Protein AF-A0A949KXP7-F1 (afdb_monomer)

Secondary structure (DSSP, 8-state):
-EEEEGGG--PPPTTS--EEEEEEGGGS-TTS-TTHHHHHHHHHHHHHHS---SEEEEEEEEEE-TTSS-EEEEEEEEES-HHHHHHHHHHHHTSTT--EEEE---SS---EEEEEEETTEEEEESSSSEEEE------------------------------S------TT-BHHHHHHHHHHHHTPPTT----B-TTSPBPPTT-BHHHHHHT--

Structure (mmCIF, N/CA/C/O backbone):
data_AF-A0A949KXP7-F1
#
_entry.id   AF-A0A949KXP7-F1
#
loop_
_atom_site.group_PDB
_atom_site.id
_atom_site.type_symbol
_atom_site.label_atom_id
_atom_site.label_alt_id
_atom_site.label_comp_id
_atom_site.label_asym_id
_atom_site.label_entity_id
_atom_site.label_seq_id
_atom_site.pdbx_PDB_ins_code
_atom_site.Cartn_x
_atom_site.Cartn_y
_atom_site.Cartn_z
_atom_site.occupancy
_atom_site.B_iso_or_equiv
_atom_site.auth_seq_id
_atom_site.auth_comp_id
_atom_site.auth_asym_id
_atom_site.auth_atom_id
_atom_site.pdbx_PDB_model_num
ATOM 1 N N . MET A 1 1 ? 6.935 -8.300 19.640 1.00 77.12 1 MET A N 1
ATOM 2 C CA . MET A 1 1 ? 5.912 -8.179 18.579 1.00 77.12 1 MET A CA 1
ATOM 3 C C . MET A 1 1 ? 4.603 -7.858 19.272 1.00 77.12 1 MET A C 1
ATOM 5 O O . MET A 1 1 ? 4.309 -8.513 20.262 1.00 77.12 1 MET A O 1
ATOM 9 N N . LEU A 1 2 ? 3.908 -6.808 18.838 1.00 88.56 2 LEU A N 1
ATOM 10 C CA . LEU A 1 2 ? 2.594 -6.428 19.363 1.00 88.56 2 LEU A CA 1
ATOM 11 C C . LEU A 1 2 ? 1.523 -6.784 18.344 1.00 88.56 2 LEU A C 1
ATOM 13 O O . LEU A 1 2 ? 1.773 -6.622 17.152 1.00 88.56 2 LEU A O 1
ATOM 17 N N . GLU A 1 3 ? 0.353 -7.196 18.815 1.00 90.81 3 GLU A N 1
ATOM 18 C CA . GLU A 1 3 ? -0.809 -7.538 17.994 1.00 90.81 3 GLU A CA 1
ATOM 19 C C . GLU A 1 3 ? -2.044 -6.819 18.533 1.00 90.81 3 GLU A C 1
ATOM 21 O O . GLU A 1 3 ? -2.195 -6.688 19.748 1.00 90.81 3 GLU A O 1
ATOM 26 N N . ILE A 1 4 ? -2.891 -6.337 17.628 1.00 88.50 4 ILE A N 1
ATOM 27 C CA . ILE A 1 4 ? -4.158 -5.663 17.930 1.00 88.50 4 ILE A CA 1
ATOM 28 C C . ILE A 1 4 ? -5.223 -6.080 16.919 1.00 88.50 4 ILE A C 1
ATOM 30 O O . ILE A 1 4 ? -4.909 -6.487 15.794 1.00 88.50 4 ILE A O 1
ATOM 34 N N . GLU A 1 5 ? -6.488 -5.929 17.289 1.00 87.56 5 GLU A N 1
ATOM 35 C CA . GLU A 1 5 ? -7.587 -6.113 16.349 1.00 87.56 5 GLU A CA 1
ATOM 36 C C . GLU A 1 5 ? -7.773 -4.887 15.442 1.00 87.56 5 GLU A C 1
ATOM 38 O O . GLU A 1 5 ? -7.520 -3.740 15.811 1.00 87.56 5 GLU A O 1
ATOM 43 N N . ILE A 1 6 ? -8.315 -5.104 14.242 1.00 87.75 6 ILE A N 1
ATOM 44 C CA . ILE A 1 6 ? -8.649 -4.041 13.281 1.00 87.75 6 ILE A CA 1
ATOM 45 C C . ILE A 1 6 ? -9.621 -2.995 13.854 1.00 87.75 6 ILE A C 1
ATOM 47 O O . ILE A 1 6 ? -9.659 -1.861 13.383 1.00 87.75 6 ILE A O 1
ATOM 51 N N . THR A 1 7 ? -10.415 -3.367 14.861 1.00 86.31 7 THR A N 1
ATOM 52 C CA . THR A 1 7 ? -11.355 -2.483 15.566 1.00 86.31 7 THR A CA 1
ATOM 53 C C . THR A 1 7 ? -10.646 -1.442 16.436 1.00 86.31 7 THR A C 1
ATOM 55 O O . THR A 1 7 ? -11.238 -0.406 16.735 1.00 86.31 7 THR A O 1
ATOM 58 N N . GLU A 1 8 ? -9.384 -1.686 16.796 1.00 87.62 8 GLU A N 1
ATOM 59 C CA . GLU A 1 8 ? -8.530 -0.785 17.576 1.00 87.62 8 GLU A CA 1
ATOM 60 C C . GLU A 1 8 ? -7.781 0.229 16.687 1.00 87.62 8 GLU A C 1
ATOM 62 O O . GLU A 1 8 ? -7.185 1.191 17.184 1.00 87.62 8 GLU A O 1
ATOM 67 N N . LEU A 1 9 ? -7.833 0.045 15.361 1.00 86.50 9 LEU A N 1
ATOM 68 C CA . LEU A 1 9 ? -7.197 0.922 14.383 1.00 86.50 9 LEU A CA 1
ATOM 69 C C . LEU A 1 9 ? -8.132 2.021 13.871 1.00 86.50 9 LEU A C 1
ATOM 71 O O . LEU A 1 9 ? -9.266 1.794 13.446 1.00 86.50 9 LEU A O 1
ATOM 75 N N . ASN A 1 10 ? -7.603 3.239 13.835 1.00 87.81 10 ASN A N 1
ATOM 76 C CA . ASN A 1 10 ? -8.286 4.443 13.396 1.00 87.81 10 ASN A CA 1
ATOM 77 C C . ASN A 1 10 ? -7.847 4.808 11.980 1.00 87.81 10 ASN A C 1
ATOM 79 O O . ASN A 1 10 ? -6.889 5.547 11.783 1.00 87.81 10 ASN A O 1
ATOM 83 N N . PHE A 1 11 ? -8.578 4.333 10.972 1.00 85.81 11 PHE A N 1
ATOM 84 C CA . PHE A 1 11 ? -8.237 4.623 9.579 1.00 85.81 11 PHE A CA 1
ATOM 85 C C . PHE A 1 11 ? -8.630 6.049 9.136 1.00 85.81 11 PHE A C 1
ATOM 87 O O . PHE A 1 11 ? -9.674 6.570 9.543 1.00 85.81 11 PHE A O 1
ATOM 94 N N . PRO A 1 12 ? -7.873 6.669 8.207 1.00 80.69 12 PRO A N 1
ATOM 95 C CA . PRO A 1 12 ? -8.225 7.959 7.617 1.00 80.69 12 PRO A CA 1
ATOM 96 C C . PRO A 1 12 ? -9.578 7.919 6.888 1.00 80.69 12 PRO A C 1
ATOM 98 O O . PRO A 1 12 ? -9.958 6.900 6.305 1.00 80.69 12 PRO A O 1
ATOM 101 N N . SER A 1 13 ? -10.284 9.053 6.833 1.00 71.56 13 SER A N 1
ATOM 102 C CA . SER A 1 13 ? -11.616 9.180 6.205 1.00 71.56 13 SER A CA 1
ATOM 103 C C . SER A 1 13 ? -11.669 8.749 4.732 1.00 71.56 13 SER A C 1
ATOM 105 O O . SER A 1 13 ? -10.834 9.152 3.923 1.00 71.56 13 SER A O 1
ATOM 107 N N . ASN A 1 14 ? -12.718 8.007 4.355 1.00 61.94 14 ASN A N 1
ATOM 108 C CA . ASN A 1 14 ? -12.974 7.469 3.006 1.00 61.94 14 ASN A CA 1
ATOM 109 C C . ASN A 1 14 ? -13.143 8.504 1.886 1.00 61.94 14 ASN A C 1
ATOM 111 O O . ASN A 1 14 ? -13.123 8.119 0.724 1.00 61.94 14 ASN A O 1
ATOM 115 N N . HIS A 1 15 ? -13.280 9.790 2.209 1.00 53.41 15 HIS A N 1
ATOM 116 C CA . HIS A 1 15 ? -13.435 10.856 1.212 1.00 53.41 15 HIS A CA 1
ATOM 117 C C . HIS A 1 15 ? -12.108 11.470 0.744 1.00 53.41 15 HIS A C 1
ATOM 119 O O . HIS A 1 15 ? -12.110 12.402 -0.057 1.00 53.41 15 HIS A O 1
ATOM 125 N N . THR A 1 16 ? -10.973 10.989 1.253 1.00 59.81 16 THR A N 1
ATOM 126 C CA . THR A 1 16 ? -9.656 11.485 0.840 1.00 59.81 16 THR A CA 1
ATOM 127 C C . THR A 1 16 ? -9.238 10.860 -0.489 1.00 59.81 16 THR A C 1
ATOM 129 O O . THR A 1 16 ? -9.293 9.645 -0.668 1.00 59.81 16 THR A O 1
ATOM 132 N N . ASN A 1 17 ? -8.842 11.712 -1.435 1.00 68.12 17 ASN A N 1
ATOM 133 C CA . ASN A 1 17 ? -8.348 11.282 -2.736 1.00 68.12 17 ASN A CA 1
ATOM 134 C C . ASN A 1 17 ? -7.004 10.557 -2.549 1.00 68.12 17 ASN A C 1
ATOM 136 O O . ASN A 1 17 ? -6.092 11.122 -1.941 1.00 68.12 17 ASN A O 1
ATOM 140 N N . ILE A 1 18 ? -6.882 9.320 -3.038 1.00 78.12 18 ILE A N 1
ATOM 141 C CA . ILE A 1 18 ? -5.670 8.508 -2.851 1.00 78.12 18 ILE A CA 1
ATOM 14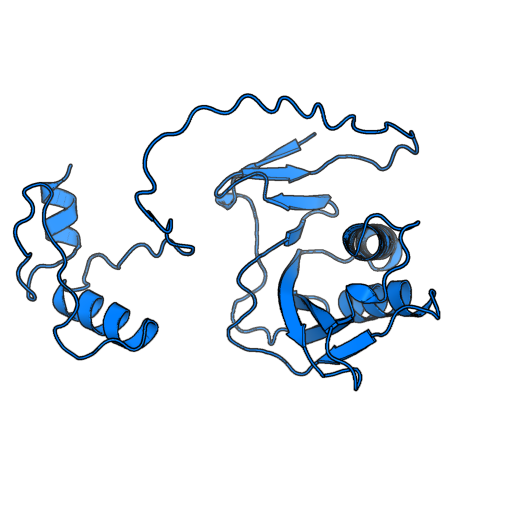2 C C . ILE A 1 18 ? -4.615 8.942 -3.860 1.00 78.12 18 ILE A C 1
ATOM 144 O O . ILE A 1 18 ? -4.697 8.598 -5.038 1.00 78.12 18 ILE A O 1
ATOM 148 N N . GLN A 1 19 ? -3.605 9.673 -3.400 1.00 84.00 19 GLN A N 1
ATOM 149 C CA . GLN A 1 19 ? -2.437 9.957 -4.228 1.00 84.00 19 GLN A CA 1
ATOM 150 C C . GLN A 1 19 ? -1.600 8.690 -4.377 1.00 84.00 19 GLN A C 1
ATOM 152 O O . GLN A 1 19 ? -1.458 7.934 -3.418 1.00 84.00 19 GLN A O 1
ATOM 157 N N . ALA A 1 20 ? -1.038 8.468 -5.563 1.00 89.25 20 ALA A N 1
ATOM 158 C CA . ALA A 1 20 ? -0.289 7.256 -5.840 1.00 89.25 20 ALA A CA 1
ATOM 159 C C . ALA A 1 20 ? 1.018 7.520 -6.584 1.00 89.25 20 ALA A C 1
ATOM 161 O O . ALA A 1 20 ? 1.164 8.480 -7.348 1.00 89.25 20 ALA A O 1
ATOM 162 N N . ILE A 1 21 ? 1.964 6.614 -6.380 1.00 92.62 21 ILE A N 1
ATOM 163 C CA . ILE A 1 21 ? 3.136 6.455 -7.235 1.00 92.62 21 ILE A CA 1
ATOM 164 C C . ILE A 1 21 ? 3.088 5.081 -7.888 1.00 92.62 21 ILE A C 1
ATOM 166 O O . ILE A 1 21 ? 2.537 4.138 -7.328 1.00 92.62 21 ILE A O 1
ATOM 170 N N . GLU A 1 22 ? 3.650 4.990 -9.080 1.00 92.88 22 GLU A N 1
ATOM 171 C CA . GLU A 1 22 ? 3.878 3.738 -9.790 1.00 92.88 22 GLU A CA 1
ATOM 172 C C . GLU A 1 22 ? 5.386 3.4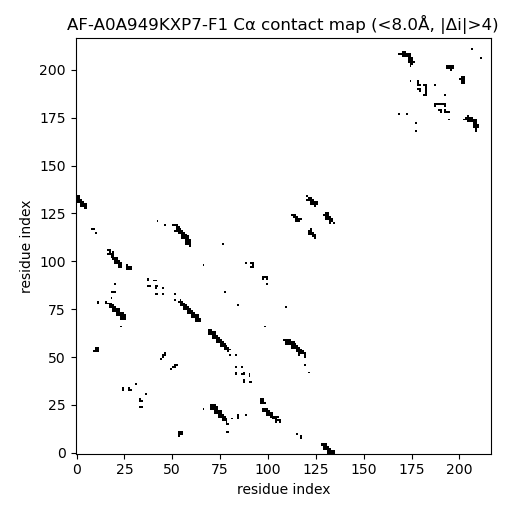90 -9.812 1.00 92.88 22 GLU A C 1
ATOM 174 O O . GLU A 1 22 ? 6.165 4.402 -10.113 1.00 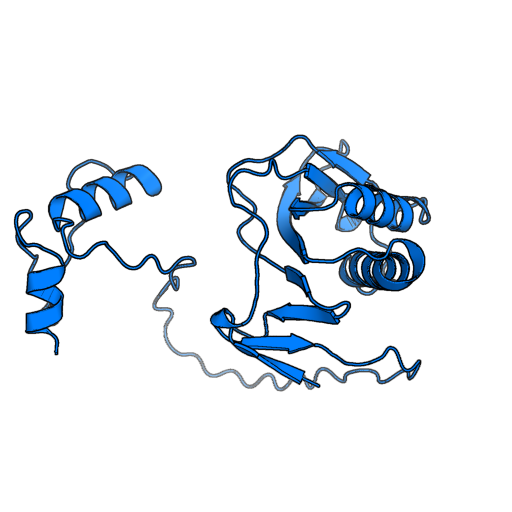92.88 22 GLU A O 1
ATOM 179 N N . VAL A 1 23 ? 5.786 2.272 -9.473 1.00 93.62 23 VAL A N 1
ATOM 180 C CA . VAL A 1 23 ? 7.175 1.813 -9.479 1.00 93.62 23 VAL A CA 1
ATOM 181 C C . VAL A 1 23 ? 7.248 0.582 -10.365 1.00 93.62 23 VAL A C 1
ATOM 183 O O . VAL A 1 23 ? 6.455 -0.345 -10.205 1.00 93.62 23 VAL A O 1
ATOM 186 N N . ASN A 1 24 ? 8.203 0.571 -11.290 1.00 94.12 24 ASN A N 1
ATOM 187 C CA . ASN A 1 24 ? 8.512 -0.618 -12.070 1.00 94.12 24 ASN A CA 1
ATOM 188 C C . ASN A 1 24 ? 9.185 -1.648 -11.149 1.00 94.12 24 ASN A C 1
ATOM 190 O O . ASN A 1 24 ? 10.334 -1.456 -10.743 1.00 94.12 24 ASN A O 1
ATOM 194 N N . LEU A 1 25 ? 8.471 -2.723 -10.817 1.00 92.19 25 LEU A N 1
ATOM 195 C CA . LEU A 1 25 ? 8.950 -3.770 -9.917 1.00 92.19 25 LEU A CA 1
ATOM 196 C C . LEU A 1 25 ? 10.184 -4.470 -10.490 1.00 92.19 25 LEU A C 1
ATOM 198 O O . LEU A 1 25 ? 11.140 -4.703 -9.759 1.00 92.19 25 LEU A O 1
ATOM 202 N N . ASP A 1 26 ? 10.197 -4.704 -11.802 1.00 91.56 26 ASP A N 1
ATOM 203 C CA . ASP A 1 26 ? 11.295 -5.380 -12.503 1.00 91.56 26 ASP A CA 1
ATOM 204 C C . ASP A 1 26 ? 12.583 -4.539 -12.532 1.00 91.56 26 ASP A C 1
ATOM 206 O O . ASP A 1 26 ? 13.653 -5.034 -12.877 1.00 91.56 26 ASP A O 1
ATOM 210 N N . SER A 1 27 ? 12.491 -3.249 -12.191 1.00 93.38 27 SER A N 1
ATOM 211 C CA . SER A 1 27 ? 13.648 -2.354 -12.099 1.00 93.38 27 SER A CA 1
ATOM 212 C C . SER A 1 27 ? 14.275 -2.289 -10.706 1.00 93.38 27 SER A C 1
ATOM 214 O O . SER A 1 27 ? 15.293 -1.619 -10.541 1.00 93.38 27 SER A O 1
ATOM 216 N N . ILE A 1 28 ? 13.685 -2.955 -9.704 1.00 91.94 28 ILE A N 1
ATOM 217 C CA . ILE A 1 28 ? 14.241 -3.007 -8.349 1.00 91.94 28 ILE A CA 1
ATOM 218 C C . ILE A 1 28 ? 15.430 -3.977 -8.332 1.00 91.94 28 ILE A C 1
ATOM 220 O O . ILE A 1 28 ? 15.248 -5.156 -8.628 1.00 91.94 28 ILE A O 1
ATOM 224 N N . PRO A 1 29 ? 16.644 -3.517 -7.976 1.00 89.94 29 PRO A N 1
ATOM 225 C CA . PRO A 1 29 ? 17.805 -4.399 -7.929 1.00 89.94 29 PRO A CA 1
ATOM 226 C C . PRO A 1 29 ? 17.681 -5.500 -6.864 1.00 89.94 29 PRO A C 1
ATOM 228 O O . PRO A 1 29 ? 17.216 -5.230 -5.758 1.00 89.94 29 PRO A O 1
ATOM 231 N N . GLU A 1 30 ? 18.183 -6.702 -7.161 1.00 87.25 30 GLU A N 1
ATOM 232 C CA . GLU A 1 30 ? 18.085 -7.894 -6.295 1.00 87.25 30 GLU A CA 1
ATOM 233 C C . GLU A 1 30 ? 18.709 -7.721 -4.904 1.00 87.25 30 GLU A C 1
ATOM 235 O O . GLU A 1 30 ? 18.311 -8.396 -3.960 1.00 87.25 30 GLU A O 1
ATOM 240 N N . GLN A 1 31 ? 19.677 -6.809 -4.738 1.00 87.44 31 GLN A N 1
ATOM 241 C CA . GLN A 1 31 ? 20.240 -6.522 -3.414 1.00 87.44 31 GLN A CA 1
ATOM 242 C C . GLN A 1 31 ? 19.228 -5.895 -2.442 1.00 87.44 31 GLN A C 1
ATOM 244 O O . GLN A 1 31 ? 19.516 -5.777 -1.249 1.00 87.44 31 GLN A O 1
ATOM 249 N N . TYR A 1 32 ? 18.085 -5.435 -2.950 1.00 84.81 32 TYR A N 1
ATOM 250 C CA . TYR A 1 32 ? 16.969 -4.965 -2.149 1.00 84.81 32 TYR A CA 1
ATOM 251 C C . TYR A 1 32 ? 15.911 -6.065 -2.076 1.00 84.81 32 TYR A C 1
ATOM 253 O O . TYR A 1 32 ? 15.573 -6.678 -3.085 1.00 84.81 32 TYR A O 1
ATOM 261 N N . ASP A 1 33 ? 15.351 -6.273 -0.885 1.00 81.62 33 ASP A N 1
ATOM 262 C CA . ASP A 1 33 ? 14.262 -7.223 -0.624 1.00 81.62 33 ASP A CA 1
ATOM 263 C C . ASP A 1 33 ? 12.917 -6.679 -1.154 1.00 81.62 33 ASP A C 1
ATOM 265 O O . ASP A 1 33 ? 11.988 -6.334 -0.419 1.00 81.62 33 ASP A O 1
ATOM 269 N N . GLY A 1 34 ? 12.873 -6.454 -2.467 1.00 89.19 34 GLY A N 1
ATOM 270 C CA . GLY A 1 34 ? 11.758 -5.850 -3.177 1.00 89.19 34 GLY A CA 1
ATOM 271 C C . GLY A 1 34 ? 11.448 -4.408 -2.759 1.00 89.19 34 GLY A C 1
ATOM 272 O O . GLY A 1 34 ? 12.288 -3.633 -2.294 1.00 89.19 34 GLY A O 1
ATOM 273 N N . TYR A 1 35 ? 10.191 -4.023 -2.967 1.00 91.00 35 TYR A N 1
ATOM 274 C CA . TYR A 1 35 ? 9.702 -2.672 -2.693 1.00 91.00 35 TYR A CA 1
ATOM 275 C C . TYR A 1 35 ? 9.481 -2.386 -1.204 1.00 91.00 35 TYR A C 1
ATOM 277 O O . TYR A 1 35 ? 9.429 -1.222 -0.796 1.00 91.00 35 TYR A O 1
ATOM 285 N N . ASP A 1 36 ? 9.339 -3.441 -0.402 1.00 90.12 36 ASP A N 1
ATOM 286 C CA . ASP A 1 36 ? 9.012 -3.366 1.019 1.00 90.12 36 ASP A CA 1
ATOM 287 C C . ASP A 1 36 ? 10.084 -2.595 1.796 1.00 90.12 36 ASP A C 1
ATOM 289 O O . ASP A 1 36 ? 9.770 -1.712 2.600 1.00 90.12 36 ASP A O 1
ATOM 293 N N . TYR A 1 37 ? 11.353 -2.845 1.451 1.00 88.88 37 TYR A N 1
ATOM 294 C CA . TYR A 1 37 ? 12.519 -2.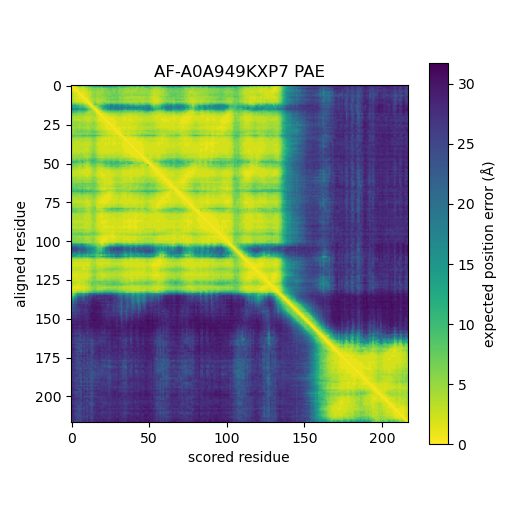138 1.975 1.00 88.88 37 TYR A CA 1
ATOM 295 C C . TYR A 1 37 ? 12.363 -0.611 1.895 1.00 88.88 37 TYR A C 1
ATOM 297 O O . TYR A 1 37 ? 12.539 0.095 2.892 1.00 88.88 37 TYR A O 1
ATOM 305 N N . PHE A 1 38 ? 11.997 -0.088 0.722 1.00 92.56 38 PHE A N 1
ATOM 306 C CA . PHE A 1 38 ? 11.894 1.353 0.479 1.00 92.56 38 PHE A CA 1
ATOM 307 C C . PHE A 1 38 ? 10.717 1.976 1.231 1.00 92.56 38 PHE A C 1
ATOM 309 O O . PHE A 1 38 ? 10.867 3.046 1.824 1.00 92.56 38 PHE A O 1
ATOM 316 N N . ILE A 1 39 ? 9.566 1.293 1.258 1.00 92.38 39 ILE A N 1
ATOM 317 C CA . ILE A 1 39 ? 8.382 1.765 1.985 1.00 92.38 39 ILE A CA 1
ATOM 318 C C . ILE A 1 39 ? 8.679 1.833 3.484 1.00 92.38 39 ILE A C 1
ATOM 320 O O . ILE A 1 39 ? 8.475 2.880 4.098 1.00 92.38 39 ILE A O 1
ATOM 324 N N . ARG A 1 40 ? 9.212 0.758 4.081 1.00 90.31 40 ARG A N 1
ATOM 325 C CA . ARG A 1 40 ? 9.546 0.731 5.514 1.00 90.31 40 ARG A CA 1
ATOM 326 C C . ARG A 1 40 ? 10.572 1.783 5.891 1.00 90.31 40 ARG A C 1
ATOM 328 O O . ARG A 1 40 ? 10.404 2.462 6.900 1.00 90.31 40 ARG A O 1
ATOM 335 N N . LYS A 1 41 ? 11.617 1.943 5.081 1.00 90.38 41 LYS A N 1
ATOM 336 C CA . LYS A 1 41 ? 12.648 2.953 5.316 1.00 90.38 41 LYS A CA 1
ATOM 337 C C . LYS A 1 41 ? 12.065 4.366 5.314 1.00 90.38 41 LYS A C 1
ATOM 339 O O . LYS A 1 41 ? 12.343 5.142 6.225 1.00 90.38 41 LYS A O 1
ATOM 344 N N . ALA A 1 42 ? 11.208 4.680 4.343 1.00 92.69 42 ALA A N 1
ATOM 345 C CA . ALA A 1 42 ? 10.515 5.964 4.292 1.00 92.69 42 ALA A CA 1
ATOM 346 C C . ALA A 1 42 ? 9.571 6.163 5.490 1.00 92.69 42 ALA A C 1
ATOM 348 O O . ALA A 1 42 ? 9.521 7.259 6.050 1.00 92.69 42 ALA A O 1
ATOM 349 N N . LEU A 1 43 ? 8.853 5.115 5.908 1.00 91.31 43 LEU A N 1
ATOM 350 C CA . LEU A 1 43 ? 7.965 5.139 7.071 1.00 91.31 43 LEU A CA 1
ATOM 351 C C . LEU A 1 43 ? 8.720 5.465 8.362 1.00 91.31 43 LEU A C 1
ATOM 353 O O . LEU A 1 43 ? 8.337 6.396 9.067 1.00 91.31 43 LEU A O 1
ATOM 357 N N . LEU A 1 44 ? 9.807 4.743 8.638 1.00 89.56 44 LEU A N 1
ATOM 358 C CA . LEU A 1 44 ? 10.640 4.946 9.826 1.00 89.56 44 LEU A CA 1
ATOM 359 C C . LEU A 1 44 ? 11.191 6.376 9.877 1.00 89.56 44 LEU A C 1
ATOM 361 O O . LEU A 1 44 ? 10.962 7.090 10.852 1.00 89.56 44 LEU A O 1
ATOM 365 N N . ASN A 1 45 ? 11.798 6.835 8.777 1.00 88.06 45 ASN A N 1
ATOM 366 C CA . ASN A 1 45 ? 12.326 8.196 8.677 1.00 88.06 45 ASN A CA 1
ATOM 367 C C . ASN A 1 45 ? 11.234 9.255 8.901 1.00 88.06 45 ASN A C 1
ATOM 369 O O . ASN A 1 45 ? 11.477 10.278 9.542 1.00 88.06 45 ASN A O 1
ATOM 373 N N . SER A 1 46 ? 10.025 9.031 8.380 1.00 87.50 46 SER A N 1
ATOM 374 C CA . SER A 1 46 ? 8.933 10.011 8.447 1.00 87.50 46 SER A CA 1
ATOM 375 C C . SER A 1 46 ? 8.245 10.065 9.814 1.00 87.50 46 SER A C 1
ATOM 377 O O . SER A 1 46 ? 7.773 11.126 10.221 1.00 87.50 46 SER A O 1
ATOM 379 N N . ILE A 1 47 ? 8.187 8.947 10.541 1.00 87.06 47 ILE A N 1
ATOM 380 C CA . ILE A 1 47 ? 7.671 8.922 11.917 1.00 87.06 47 ILE A CA 1
ATOM 381 C C . ILE A 1 47 ? 8.588 9.737 12.839 1.00 87.06 47 ILE A C 1
ATOM 383 O O . ILE A 1 47 ? 8.099 10.499 13.676 1.00 87.06 47 ILE A O 1
ATOM 387 N N . GLU A 1 48 ? 9.906 9.617 12.658 1.00 84.19 48 GLU A N 1
ATOM 388 C CA . GLU A 1 48 ? 10.904 10.328 13.465 1.00 84.19 48 GLU A CA 1
ATOM 389 C C . GLU A 1 48 ? 11.001 11.819 13.121 1.00 84.19 48 GLU A C 1
ATOM 391 O O . GLU A 1 48 ? 10.995 12.662 14.018 1.00 84.19 48 GLU A O 1
ATOM 396 N N . SER A 1 49 ? 11.087 12.154 11.831 1.00 83.88 49 SER A N 1
ATOM 397 C CA . SER A 1 49 ? 11.378 13.524 11.380 1.00 83.88 49 SER A CA 1
ATOM 398 C C . SER A 1 49 ? 10.138 14.402 11.212 1.00 83.88 49 SER A C 1
ATOM 400 O O . SER A 1 49 ? 10.144 15.570 11.598 1.00 83.88 49 SER A O 1
ATOM 402 N N . ASP A 1 50 ? 9.070 13.840 10.648 1.00 78.56 50 ASP A N 1
ATOM 403 C CA . ASP A 1 50 ? 7.900 14.587 10.188 1.00 78.56 50 ASP A CA 1
ATOM 404 C C . ASP A 1 50 ? 6.692 14.433 11.124 1.00 78.56 50 ASP A C 1
ATOM 406 O O . ASP A 1 50 ? 5.644 15.037 10.881 1.00 78.56 50 ASP A O 1
ATOM 410 N N . ASN A 1 51 ? 6.839 13.642 12.199 1.00 80.62 51 ASN A N 1
ATOM 411 C CA . ASN A 1 51 ? 5.797 13.334 13.183 1.00 80.62 51 ASN A CA 1
ATOM 412 C C . ASN A 1 51 ? 4.477 12.912 12.508 1.00 80.62 51 ASN A C 1
ATOM 414 O O . ASN A 1 51 ? 3.392 13.359 12.887 1.00 80.62 51 ASN A O 1
ATOM 418 N N . ILE A 1 52 ? 4.592 12.092 11.457 1.00 83.12 52 ILE A N 1
ATOM 419 C CA . ILE A 1 52 ? 3.451 11.599 10.687 1.00 83.12 52 ILE A CA 1
ATOM 420 C C . ILE A 1 52 ? 2.716 10.535 11.498 1.00 83.12 52 ILE A C 1
ATOM 422 O O . ILE A 1 52 ? 3.329 9.591 11.991 1.00 83.12 52 ILE A O 1
ATOM 426 N N . ASP A 1 53 ? 1.396 10.682 11.588 1.00 84.62 53 ASP A N 1
ATOM 427 C CA . ASP A 1 53 ? 0.511 9.735 12.256 1.00 84.62 53 ASP A CA 1
ATOM 428 C C . ASP A 1 53 ? -0.835 9.636 11.522 1.00 84.62 53 ASP A C 1
ATOM 430 O O . ASP A 1 53 ? -1.190 10.537 10.754 1.00 84.62 53 ASP A O 1
ATOM 434 N N . ASN A 1 54 ? -1.569 8.543 11.746 1.00 88.44 54 ASN A N 1
ATOM 435 C CA . ASN A 1 54 ? -2.839 8.223 11.087 1.00 88.44 54 ASN A CA 1
ATOM 436 C C . ASN A 1 54 ? -2.745 8.273 9.548 1.00 88.44 54 ASN A C 1
ATOM 438 O O . ASN A 1 54 ? -3.391 9.081 8.869 1.00 88.44 54 ASN A O 1
ATOM 442 N N . VAL A 1 55 ? -1.900 7.409 8.982 1.00 89.69 55 VAL A N 1
ATOM 443 C CA . VAL A 1 55 ? -1.700 7.292 7.528 1.00 89.69 55 VAL A CA 1
ATOM 444 C C . VAL A 1 55 ? -1.800 5.841 7.101 1.00 89.69 55 VAL A C 1
ATOM 446 O O . VAL A 1 55 ? -1.303 4.951 7.776 1.00 89.69 55 VAL A O 1
ATOM 449 N N . SER A 1 56 ? -2.457 5.596 5.971 1.00 91.12 56 SER A N 1
ATOM 450 C CA . SER A 1 56 ? -2.657 4.252 5.424 1.00 91.12 56 SER A CA 1
ATOM 451 C C . SER A 1 56 ? -2.031 4.138 4.043 1.00 91.12 56 SER A C 1
ATOM 453 O O . SER A 1 56 ? -2.262 5.003 3.192 1.00 91.12 56 SER A O 1
ATOM 455 N N . ILE A 1 57 ? -1.259 3.074 3.825 1.00 91.62 57 ILE A N 1
ATOM 456 C CA . ILE A 1 57 ? -0.622 2.766 2.545 1.00 91.62 57 ILE A CA 1
ATOM 457 C C . ILE A 1 57 ? -1.252 1.512 1.964 1.00 91.62 57 ILE A C 1
ATOM 459 O O . ILE A 1 57 ? -1.311 0.456 2.598 1.00 91.62 57 ILE A O 1
ATOM 463 N N . TYR A 1 58 ? -1.664 1.645 0.717 1.00 89.50 58 TYR A N 1
ATOM 464 C CA . TYR A 1 58 ? -2.213 0.585 -0.095 1.00 89.50 58 TYR A CA 1
ATOM 465 C C . TYR A 1 58 ? -1.220 0.244 -1.194 1.00 89.50 58 TYR A C 1
ATOM 467 O O . TYR A 1 58 ? -0.620 1.142 -1.785 1.00 89.50 58 TYR A O 1
ATOM 475 N N . VAL A 1 59 ? -1.066 -1.039 -1.488 1.00 88.88 59 VAL A N 1
ATOM 476 C CA . VAL A 1 59 ? -0.189 -1.504 -2.562 1.00 88.88 59 VAL A CA 1
ATOM 477 C C . VAL A 1 59 ? -0.997 -2.375 -3.506 1.00 88.88 59 VAL A C 1
ATOM 479 O O . VAL A 1 59 ? -1.822 -3.173 -3.080 1.00 88.88 59 VAL A O 1
ATOM 482 N N . TRP A 1 60 ? -0.799 -2.213 -4.805 1.00 86.25 60 TRP A N 1
ATOM 483 C CA . TRP A 1 60 ? -1.428 -3.062 -5.808 1.00 86.25 60 TRP A CA 1
ATOM 484 C C . TRP A 1 60 ? -0.441 -3.340 -6.935 1.00 86.25 60 TRP A C 1
ATOM 486 O O . TRP A 1 60 ? 0.225 -2.422 -7.400 1.00 86.25 60 TRP A O 1
ATOM 496 N N . GLY A 1 61 ? -0.326 -4.599 -7.355 1.00 86.88 61 GLY A N 1
ATOM 497 C CA . GLY A 1 61 ? 0.549 -5.018 -8.447 1.00 86.88 61 GLY A CA 1
ATOM 498 C C . GLY A 1 61 ? -0.240 -5.317 -9.717 1.00 86.88 61 GLY A C 1
ATOM 499 O O . GLY A 1 61 ? -1.303 -5.933 -9.650 1.00 86.88 61 GLY A O 1
ATOM 500 N N . SER A 1 62 ? 0.280 -4.902 -10.869 1.00 86.19 62 SER A N 1
ATOM 501 C CA . SER A 1 62 ? -0.297 -5.220 -12.177 1.00 86.19 62 SER A CA 1
ATOM 502 C C . SER A 1 62 ? 0.763 -5.151 -13.273 1.00 86.19 62 SER A C 1
ATOM 504 O O . SER A 1 62 ? 1.663 -4.311 -13.197 1.00 86.19 62 SER A O 1
ATOM 506 N N . PRO A 1 63 ? 0.624 -5.940 -14.354 1.00 89.50 63 PRO A N 1
ATOM 507 C CA . PRO A 1 63 ? 1.325 -5.660 -15.597 1.00 89.50 63 PRO A CA 1
ATOM 508 C C . PRO A 1 63 ? 1.070 -4.217 -16.054 1.00 89.50 63 PRO A C 1
ATOM 510 O O . PRO A 1 63 ? -0.053 -3.713 -15.945 1.00 89.50 63 PRO A O 1
ATOM 513 N N . SER A 1 64 ? 2.106 -3.559 -16.563 1.00 87.00 64 SER A N 1
ATOM 514 C CA . SER A 1 64 ? 2.076 -2.168 -17.010 1.00 87.00 64 SER A CA 1
ATOM 515 C C . SER A 1 64 ? 3.004 -1.959 -18.204 1.00 87.00 64 SER A C 1
ATOM 517 O O . SER A 1 64 ? 3.991 -2.664 -18.389 1.00 87.00 64 SER A O 1
ATOM 519 N N . ASN A 1 65 ? 2.687 -0.942 -19.005 1.00 90.06 65 ASN A N 1
ATOM 520 C CA . ASN A 1 65 ? 3.529 -0.440 -20.094 1.00 90.06 65 ASN A CA 1
ATOM 521 C C . ASN A 1 65 ? 3.936 1.030 -19.867 1.00 90.06 65 ASN A C 1
ATOM 523 O O . ASN A 1 65 ? 4.442 1.685 -20.779 1.00 90.06 65 ASN A O 1
ATOM 527 N N . SER A 1 66 ? 3.706 1.576 -18.663 1.00 87.12 66 SER A N 1
ATOM 528 C CA . SER A 1 66 ? 3.953 2.989 -18.331 1.00 87.12 66 SER A CA 1
ATOM 529 C C . SER A 1 66 ? 5.401 3.436 -18.536 1.00 87.12 66 SER A C 1
ATOM 531 O O . SER A 1 66 ? 5.648 4.622 -18.742 1.00 87.12 66 SER A O 1
ATOM 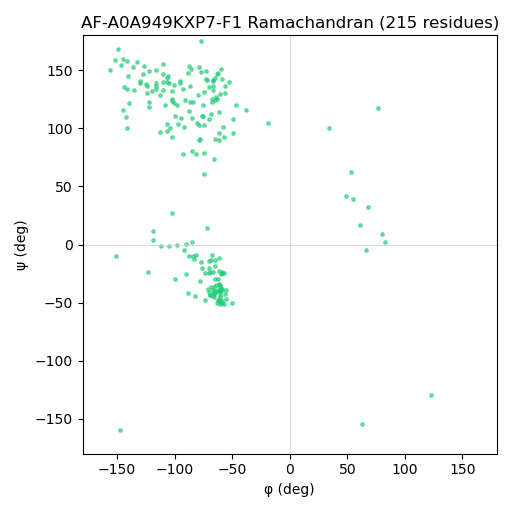533 N N . PHE A 1 67 ? 6.351 2.501 -18.498 1.00 90.31 67 PHE A N 1
ATOM 534 C CA . PHE A 1 67 ? 7.787 2.752 -18.617 1.00 90.31 67 PHE A CA 1
ATOM 535 C C . PHE A 1 67 ? 8.337 2.403 -20.008 1.00 90.31 67 PHE A C 1
ATOM 537 O O . PHE A 1 67 ? 9.506 2.066 -20.151 1.00 90.31 67 PHE A O 1
ATOM 544 N N . MET A 1 68 ? 7.487 2.478 -21.041 1.00 89.06 68 MET A N 1
ATOM 545 C CA . MET A 1 68 ? 7.806 2.200 -22.455 1.00 89.06 68 MET A CA 1
ATOM 546 C C . MET A 1 68 ? 8.172 0.743 -22.782 1.00 89.06 68 MET A C 1
ATOM 548 O O . MET A 1 68 ? 8.318 0.400 -23.954 1.00 89.06 68 MET A O 1
ATOM 552 N N . THR A 1 69 ? 8.263 -0.124 -21.780 1.00 88.25 69 THR A N 1
ATOM 553 C CA . THR A 1 69 ? 8.424 -1.572 -21.912 1.00 88.25 69 THR A CA 1
ATOM 554 C C . THR A 1 69 ? 7.338 -2.285 -21.118 1.00 88.25 69 THR A C 1
ATOM 556 O O . THR A 1 69 ? 6.827 -1.742 -20.135 1.00 88.25 69 THR A O 1
ATOM 559 N N . PHE A 1 70 ? 6.993 -3.506 -21.533 1.00 90.62 70 PHE A N 1
ATOM 560 C CA . PHE A 1 70 ? 6.178 -4.388 -20.701 1.00 90.62 70 PHE A CA 1
ATOM 561 C C . PHE A 1 70 ? 6.949 -4.725 -19.431 1.00 90.62 70 PHE A C 1
ATOM 563 O O . PHE A 1 70 ? 8.101 -5.149 -19.503 1.00 90.62 70 PHE A O 1
ATOM 570 N N . ASN A 1 71 ? 6.312 -4.493 -18.292 1.00 89.25 71 ASN A N 1
ATOM 571 C CA . ASN A 1 71 ? 6.871 -4.735 -16.973 1.00 89.25 71 ASN A CA 1
ATOM 572 C C . ASN A 1 71 ? 5.762 -5.106 -15.989 1.00 89.25 71 ASN A C 1
ATOM 574 O O . ASN A 1 71 ? 4.571 -4.915 -16.264 1.00 89.25 71 ASN A O 1
ATOM 578 N N . TYR A 1 72 ? 6.157 -5.584 -14.820 1.00 90.06 72 TYR A N 1
ATOM 579 C CA . TYR A 1 72 ? 5.291 -5.612 -13.658 1.00 90.06 72 TYR A CA 1
ATOM 580 C C . TYR A 1 72 ? 5.470 -4.325 -12.855 1.00 90.06 72 TYR A C 1
ATOM 582 O O . TYR A 1 72 ? 6.574 -3.967 -12.458 1.00 90.06 72 TYR A O 1
ATOM 590 N N . SER A 1 73 ? 4.380 -3.604 -12.611 1.00 91.69 73 SER A N 1
ATOM 591 C CA . SER A 1 73 ? 4.391 -2.389 -11.802 1.00 91.69 73 SER A CA 1
ATOM 592 C C . SER A 1 73 ? 3.684 -2.614 -10.480 1.00 91.69 73 SER A C 1
ATOM 594 O O . SER A 1 73 ? 2.690 -3.337 -10.394 1.00 91.69 73 SER A O 1
ATOM 596 N N . ILE A 1 74 ? 4.172 -1.928 -9.456 1.00 91.44 74 ILE A N 1
ATOM 597 C CA . ILE A 1 74 ? 3.452 -1.736 -8.206 1.00 91.44 74 ILE A CA 1
ATOM 598 C C . ILE A 1 74 ? 2.961 -0.296 -8.122 1.00 91.44 74 ILE A C 1
ATOM 600 O O . ILE A 1 74 ? 3.660 0.658 -8.463 1.00 91.44 74 ILE A O 1
ATOM 604 N N . PHE A 1 75 ? 1.745 -0.143 -7.633 1.00 90.75 75 PHE A N 1
ATOM 605 C CA . PHE A 1 75 ? 1.109 1.127 -7.355 1.00 90.75 75 PHE A CA 1
ATOM 606 C C . PHE A 1 75 ? 1.047 1.275 -5.844 1.00 90.75 75 PHE A C 1
ATOM 608 O O . PHE A 1 75 ? 0.441 0.447 -5.167 1.00 90.75 75 PHE A O 1
ATOM 615 N N . ILE A 1 76 ? 1.675 2.320 -5.318 1.00 91.69 76 ILE A N 1
ATOM 616 C CA . ILE A 1 76 ? 1.700 2.625 -3.890 1.00 91.69 76 ILE A CA 1
ATOM 617 C C . ILE A 1 76 ? 0.790 3.828 -3.686 1.00 91.69 76 ILE A C 1
ATOM 619 O O . ILE A 1 76 ? 1.135 4.955 -4.045 1.00 91.69 76 ILE A O 1
ATOM 623 N N . GLY A 1 77 ? -0.403 3.558 -3.171 1.00 89.94 77 GLY A N 1
ATOM 624 C CA . GLY A 1 77 ? -1.429 4.539 -2.865 1.00 89.94 77 GLY A CA 1
ATOM 625 C C . GLY A 1 77 ? -1.357 4.957 -1.407 1.00 89.94 77 GLY A C 1
ATOM 626 O O . GLY A 1 77 ? -1.182 4.126 -0.519 1.00 89.94 77 GLY A O 1
ATOM 627 N N . LEU A 1 78 ? -1.528 6.245 -1.147 1.00 89.00 78 LEU A N 1
ATOM 628 C CA . LEU A 1 78 ? -1.496 6.795 0.195 1.00 89.00 78 LEU A CA 1
ATOM 629 C C . LEU A 1 78 ? -2.778 7.548 0.522 1.00 89.00 78 LEU A C 1
ATOM 631 O O . LEU A 1 78 ? -3.279 8.358 -0.260 1.00 89.00 78 LEU A O 1
ATOM 635 N N . LYS A 1 79 ? -3.265 7.305 1.736 1.00 87.19 79 LYS A N 1
ATOM 636 C CA . LYS A 1 79 ? -4.411 7.980 2.326 1.00 87.19 79 LYS A CA 1
ATOM 637 C C . LYS A 1 79 ? -3.987 8.637 3.636 1.00 87.19 79 LYS A C 1
ATOM 639 O O . LYS A 1 79 ? -3.562 7.945 4.557 1.00 87.19 79 LYS A O 1
ATOM 644 N N . GLY A 1 80 ? -4.096 9.961 3.714 1.00 83.94 80 GLY A N 1
ATOM 645 C CA . GLY A 1 80 ? -3.603 10.755 4.843 1.00 83.94 80 GLY A CA 1
ATOM 646 C C . GLY A 1 80 ? -2.599 11.815 4.388 1.00 83.94 80 GLY A C 1
ATOM 647 O O . GLY A 1 80 ? -2.880 12.574 3.462 1.00 83.94 80 GLY A O 1
ATOM 648 N N . ASN A 1 81 ? -1.439 11.882 5.042 1.00 83.62 81 ASN A N 1
ATOM 649 C CA . ASN A 1 81 ? -0.428 12.911 4.797 1.00 83.62 81 ASN A CA 1
ATOM 650 C C . ASN A 1 81 ? 0.350 12.672 3.487 1.00 83.62 81 ASN A C 1
ATOM 652 O O . ASN A 1 81 ? 1.179 11.765 3.407 1.00 83.62 81 ASN A O 1
ATOM 656 N N . SER A 1 82 ? 0.136 13.529 2.483 1.00 83.00 82 SER A N 1
ATOM 657 C CA . SER A 1 82 ? 0.787 13.430 1.168 1.00 83.00 82 SER A CA 1
ATOM 658 C C . SER A 1 82 ? 2.312 13.555 1.212 1.00 83.00 82 SER A C 1
ATOM 660 O O . SER A 1 82 ? 2.974 13.039 0.317 1.00 83.00 82 SER A O 1
ATOM 662 N N . LYS A 1 83 ? 2.886 14.175 2.254 1.00 88.06 83 LYS A N 1
ATOM 663 C CA . LYS A 1 83 ? 4.343 14.302 2.408 1.00 88.06 83 LYS A CA 1
ATOM 664 C C . LYS A 1 83 ? 5.033 12.939 2.490 1.00 88.06 83 LYS A C 1
ATOM 666 O O . LYS A 1 83 ? 6.113 12.763 1.941 1.00 88.06 83 LYS A O 1
ATOM 671 N N . LEU A 1 84 ? 4.384 11.946 3.101 1.00 90.81 84 LEU A N 1
ATOM 672 C CA . LEU A 1 84 ? 4.932 10.592 3.161 1.00 90.81 84 LEU A CA 1
ATOM 673 C C . LEU A 1 84 ? 5.051 9.965 1.764 1.00 90.81 84 LEU A C 1
ATOM 675 O O . LEU A 1 84 ? 6.011 9.250 1.502 1.00 90.81 84 LEU A O 1
ATOM 679 N N . LEU A 1 85 ? 4.128 10.261 0.845 1.00 90.94 85 LEU A N 1
ATOM 680 C CA . LEU A 1 85 ? 4.226 9.764 -0.528 1.00 90.94 85 LEU A CA 1
ATOM 681 C C . LEU A 1 85 ? 5.437 10.370 -1.250 1.00 90.94 85 LEU A C 1
ATOM 683 O O . LEU A 1 85 ? 6.112 9.677 -2.010 1.00 90.94 85 LEU A O 1
ATOM 687 N N . ASP A 1 86 ? 5.736 11.641 -0.976 1.00 91.62 86 ASP A N 1
ATOM 688 C CA . ASP A 1 86 ? 6.926 12.322 -1.487 1.00 91.62 86 ASP A CA 1
ATOM 689 C C . ASP A 1 86 ? 8.206 11.686 -0.923 1.00 91.62 86 ASP A C 1
ATOM 691 O O . ASP A 1 86 ? 9.150 11.453 -1.676 1.00 91.62 86 ASP A O 1
ATOM 695 N N . ASN A 1 87 ? 8.214 11.338 0.369 1.00 93.12 87 ASN A N 1
ATOM 696 C CA . ASN A 1 87 ? 9.335 10.660 1.026 1.00 93.12 87 ASN A CA 1
ATOM 697 C C . ASN A 1 87 ? 9.548 9.237 0.477 1.00 93.12 87 ASN A C 1
ATOM 699 O O . ASN A 1 87 ? 10.683 8.841 0.218 1.00 93.12 87 ASN A O 1
ATOM 703 N N . ILE A 1 88 ? 8.473 8.478 0.239 1.00 94.56 88 ILE A N 1
ATOM 704 C CA . ILE A 1 88 ? 8.554 7.151 -0.395 1.00 94.56 88 ILE A CA 1
ATOM 705 C C . ILE A 1 88 ? 9.132 7.285 -1.807 1.00 94.56 88 ILE A C 1
ATOM 707 O O . ILE A 1 88 ? 10.076 6.583 -2.166 1.00 94.56 88 ILE A O 1
ATOM 711 N N . LEU A 1 89 ? 8.601 8.216 -2.603 1.00 94.94 89 LEU A N 1
ATOM 712 C CA . LEU A 1 89 ? 9.098 8.480 -3.951 1.00 94.94 89 LEU A CA 1
ATOM 713 C C . LEU A 1 89 ? 10.574 8.902 -3.942 1.00 94.94 89 LEU A C 1
ATOM 715 O O . LEU A 1 89 ? 11.333 8.515 -4.830 1.00 94.94 89 LEU A O 1
ATOM 719 N N . TYR A 1 90 ? 10.980 9.695 -2.950 1.00 94.44 90 TYR A N 1
ATOM 720 C CA . TYR A 1 90 ? 12.368 10.086 -2.754 1.00 94.44 90 TYR A CA 1
ATOM 721 C C . TYR A 1 90 ? 13.263 8.866 -2.512 1.00 94.44 90 TYR A C 1
ATOM 723 O O . TYR A 1 90 ? 14.269 8.741 -3.203 1.00 94.44 90 TYR A O 1
ATOM 731 N N . GLU A 1 91 ? 12.897 7.942 -1.615 1.00 94.69 91 GLU A N 1
ATOM 732 C CA . GLU A 1 91 ? 13.716 6.751 -1.336 1.00 94.69 91 GLU A CA 1
ATOM 733 C C . GLU A 1 91 ? 13.920 5.865 -2.572 1.00 94.69 91 GLU A C 1
ATOM 735 O O . GLU A 1 91 ? 15.042 5.412 -2.798 1.00 94.69 91 GLU A O 1
ATOM 740 N N . PHE A 1 92 ? 12.897 5.672 -3.411 1.00 95.56 92 PHE A N 1
ATOM 741 C CA . PHE A 1 92 ? 13.071 4.934 -4.668 1.00 95.56 92 PHE A CA 1
ATOM 742 C C . PHE A 1 92 ? 13.991 5.667 -5.653 1.00 95.56 92 PHE A C 1
ATOM 744 O O . PHE A 1 92 ? 14.907 5.064 -6.204 1.00 95.56 92 PHE A O 1
ATOM 751 N N . ASN A 1 93 ? 13.808 6.979 -5.835 1.00 95.31 93 ASN A N 1
ATOM 752 C CA . ASN A 1 93 ? 14.595 7.772 -6.790 1.00 95.31 93 ASN A CA 1
ATOM 753 C C . ASN A 1 93 ? 16.077 7.935 -6.414 1.00 95.31 93 ASN A C 1
ATOM 755 O O . ASN A 1 93 ? 16.867 8.437 -7.215 1.00 95.31 93 ASN A O 1
ATOM 759 N N . ARG A 1 94 ? 16.483 7.526 -5.206 1.00 95.06 94 ARG A N 1
ATOM 760 C CA . ARG A 1 94 ? 17.903 7.465 -4.828 1.00 95.06 94 ARG A CA 1
ATOM 761 C C . ARG A 1 94 ? 18.659 6.365 -5.566 1.00 95.06 94 ARG A C 1
ATOM 763 O O . ARG A 1 94 ? 19.880 6.462 -5.685 1.00 95.06 94 ARG A O 1
ATOM 770 N N . VAL A 1 95 ? 17.952 5.344 -6.039 1.00 95.25 95 VAL A N 1
ATOM 771 C CA . VAL A 1 95 ? 18.504 4.244 -6.829 1.00 95.25 95 VAL A CA 1
ATOM 772 C C . VAL A 1 95 ? 18.199 4.546 -8.292 1.00 95.25 95 VAL A C 1
ATOM 774 O O . VAL A 1 95 ? 17.043 4.561 -8.702 1.00 95.25 95 VAL A O 1
ATOM 777 N N . LYS A 1 96 ? 19.237 4.855 -9.075 1.00 91.19 96 LYS A N 1
ATOM 778 C CA . LYS A 1 96 ? 19.083 5.369 -10.449 1.00 91.19 96 LYS A CA 1
ATOM 779 C C . LYS A 1 96 ? 18.480 4.344 -11.405 1.00 91.19 96 LYS A C 1
ATOM 781 O O . LYS A 1 96 ? 17.943 4.720 -12.440 1.00 91.19 96 LYS A O 1
ATOM 786 N N . GLU A 1 97 ? 18.622 3.071 -11.071 1.00 93.44 97 GLU A N 1
ATOM 787 C CA . GLU A 1 97 ? 18.129 1.929 -11.825 1.00 93.44 97 GLU A CA 1
ATOM 788 C C . GLU A 1 97 ? 16.605 1.780 -11.713 1.00 93.44 97 GLU A C 1
ATOM 790 O O . GLU A 1 97 ? 15.986 1.229 -12.622 1.00 93.44 97 GLU A O 1
ATOM 795 N N . ILE A 1 98 ? 15.994 2.300 -10.638 1.00 94.56 98 ILE A N 1
ATOM 796 C CA . ILE A 1 98 ? 14.565 2.132 -10.375 1.00 94.56 98 ILE A CA 1
ATOM 797 C C . ILE A 1 98 ? 13.761 3.180 -11.139 1.00 94.56 98 ILE A C 1
ATOM 799 O O . ILE A 1 98 ? 13.899 4.387 -10.933 1.00 94.56 98 ILE A O 1
ATOM 803 N N . ASN A 1 99 ? 12.838 2.712 -11.975 1.00 94.38 99 ASN A N 1
ATOM 804 C CA . ASN A 1 99 ? 11.915 3.589 -12.679 1.00 94.38 99 ASN A CA 1
ATOM 805 C C . ASN A 1 99 ? 10.682 3.866 -11.817 1.00 94.38 99 ASN A C 1
ATOM 807 O O . ASN A 1 99 ? 9.953 2.947 -11.433 1.00 94.38 99 ASN A O 1
ATOM 811 N N . THR A 1 100 ? 10.418 5.146 -11.552 1.00 95.00 100 THR A N 1
ATOM 812 C CA . THR A 1 100 ? 9.239 5.584 -10.799 1.00 95.00 100 THR A CA 1
ATOM 813 C C . THR A 1 100 ? 8.514 6.729 -11.487 1.00 95.00 100 THR A C 1
ATOM 815 O O . THR A 1 100 ? 9.086 7.480 -12.279 1.00 95.00 100 THR A O 1
ATOM 818 N N . ARG A 1 101 ? 7.229 6.892 -11.170 1.00 91.69 101 ARG A N 1
ATOM 819 C CA . ARG A 1 101 ? 6.446 8.063 -11.572 1.00 91.69 101 ARG A CA 1
ATOM 820 C C . ARG A 1 101 ? 5.328 8.356 -10.584 1.00 91.69 101 ARG A C 1
ATOM 822 O O . ARG A 1 101 ? 4.831 7.473 -9.890 1.00 91.69 101 ARG A O 1
ATOM 829 N N . ARG A 1 102 ? 4.850 9.600 -10.590 1.00 89.75 102 ARG A N 1
ATOM 830 C CA . ARG A 1 102 ? 3.538 9.931 -10.016 1.00 89.75 102 ARG A CA 1
ATOM 831 C C . ARG A 1 102 ? 2.448 9.339 -10.904 1.00 89.75 102 ARG A C 1
ATOM 833 O O . ARG A 1 102 ? 2.501 9.482 -12.130 1.00 89.75 102 ARG A O 1
ATOM 840 N N . CYS A 1 103 ? 1.456 8.721 -10.279 1.00 81.06 103 CYS A N 1
ATOM 841 C CA . CYS A 1 103 ? 0.261 8.238 -10.949 1.00 81.06 103 CYS A CA 1
ATOM 842 C C . CYS A 1 103 ? -0.961 8.992 -10.406 1.00 81.06 103 CYS A C 1
ATOM 844 O O . CYS A 1 103 ? -1.077 9.248 -9.206 1.00 81.06 103 CYS A O 1
ATOM 846 N N . GLY A 1 104 ? -1.848 9.412 -11.309 1.00 67.19 104 GLY A N 1
ATOM 847 C CA . GLY A 1 104 ? -3.107 10.045 -10.930 1.00 67.19 104 GLY A CA 1
ATOM 848 C C . GLY A 1 104 ? -4.015 9.038 -10.228 1.00 67.19 104 GLY A C 1
ATOM 849 O O . GLY A 1 104 ? -4.068 7.873 -10.603 1.00 67.19 104 GLY A O 1
ATOM 850 N N . THR A 1 105 ? -4.704 9.510 -9.195 1.00 58.25 105 THR A N 1
ATOM 851 C CA . THR A 1 105 ? -5.608 8.771 -8.302 1.00 58.25 105 THR A CA 1
ATOM 852 C C . THR A 1 105 ? -6.454 7.706 -9.012 1.00 58.25 105 THR A C 1
ATOM 854 O O . THR A 1 105 ? -7.323 8.040 -9.819 1.00 58.25 105 THR A O 1
ATOM 857 N N . ALA A 1 106 ? -6.250 6.431 -8.668 1.00 50.97 106 ALA A N 1
ATOM 858 C CA . ALA A 1 106 ? -7.124 5.331 -9.068 1.00 50.97 106 ALA A CA 1
ATOM 859 C C . ALA A 1 106 ? -8.192 5.129 -7.984 1.00 50.97 106 ALA A C 1
ATOM 861 O O . ALA A 1 106 ? -7.934 4.538 -6.939 1.00 50.97 106 ALA A O 1
ATOM 862 N N . ASN A 1 107 ? -9.401 5.636 -8.219 1.00 48.66 107 ASN A N 1
ATOM 863 C CA . ASN A 1 107 ? -10.492 5.622 -7.237 1.00 48.66 107 ASN A CA 1
ATOM 864 C C . ASN A 1 107 ? -11.121 4.234 -6.968 1.00 48.66 107 ASN A C 1
ATOM 866 O O . ASN A 1 107 ? -12.190 4.169 -6.366 1.00 48.66 107 ASN A O 1
ATOM 870 N N . SER A 1 108 ? -10.508 3.115 -7.374 1.00 49.53 108 SER A N 1
ATOM 871 C CA . SER A 1 108 ? -11.168 1.802 -7.247 1.00 49.53 108 SER A CA 1
ATOM 872 C C . SER A 1 108 ? -10.285 0.564 -7.061 1.00 49.53 108 SER A C 1
ATOM 874 O O . SER A 1 108 ? -10.853 -0.478 -6.760 1.00 49.53 108 SER A O 1
ATOM 876 N N . SER A 1 109 ? -8.956 0.636 -7.212 1.00 54.94 109 SER A N 1
ATOM 877 C CA . SER A 1 109 ? -8.111 -0.580 -7.309 1.00 54.94 109 SER A CA 1
ATOM 878 C C . SER A 1 109 ? -7.179 -0.828 -6.116 1.00 54.94 109 SER A C 1
ATOM 880 O O . SER A 1 109 ? -6.458 -1.821 -6.087 1.00 54.94 109 SER A O 1
ATOM 882 N N . PHE A 1 110 ? -7.172 0.063 -5.122 1.00 62.94 110 PHE A N 1
ATOM 883 C CA . PHE A 1 110 ? -6.371 -0.104 -3.907 1.00 62.94 110 PHE A CA 1
ATOM 884 C C . PHE A 1 110 ? -7.086 -1.025 -2.916 1.00 62.94 110 PHE A C 1
ATOM 886 O O . PHE A 1 110 ? -7.718 -0.574 -1.960 1.00 62.94 110 PHE A O 1
ATOM 893 N N . ASP A 1 111 ? -7.008 -2.325 -3.186 1.00 60.47 111 ASP A N 1
ATOM 894 C CA . ASP A 1 111 ? -7.675 -3.356 -2.387 1.00 60.47 111 ASP A CA 1
ATOM 895 C C . ASP A 1 111 ? -6.806 -3.887 -1.242 1.00 60.47 111 ASP A C 1
ATOM 897 O O . ASP A 1 111 ? -7.346 -4.328 -0.227 1.00 60.47 111 ASP A O 1
ATOM 901 N N . TYR A 1 112 ? -5.478 -3.804 -1.364 1.00 78.69 112 TYR A N 1
ATOM 902 C CA . TYR A 1 112 ? -4.554 -4.357 -0.377 1.00 78.69 112 TYR A CA 1
ATOM 903 C C . TYR A 1 112 ? -3.953 -3.253 0.495 1.00 78.69 112 TYR A C 1
ATOM 905 O O . TYR A 1 112 ? -3.047 -2.525 0.087 1.00 78.69 112 TYR A O 1
ATOM 913 N N . LEU A 1 113 ? -4.493 -3.100 1.704 1.00 88.06 113 LEU A N 1
ATOM 914 C CA . LEU A 1 113 ? -3.928 -2.224 2.726 1.00 88.06 113 LEU A CA 1
ATOM 915 C C . LEU A 1 113 ? -2.707 -2.920 3.338 1.00 88.06 113 LEU A C 1
ATOM 917 O O . LEU A 1 113 ? -2.867 -3.909 4.043 1.00 88.06 113 LEU A O 1
ATOM 921 N N . GLN A 1 114 ? -1.504 -2.413 3.071 1.00 90.00 114 GLN A N 1
ATOM 922 C CA . GLN A 1 114 ? -0.262 -3.077 3.483 1.00 90.00 114 GLN A CA 1
ATOM 923 C C . GLN A 1 114 ? 0.344 -2.480 4.756 1.00 90.00 114 GLN A C 1
ATOM 925 O O . GLN A 1 114 ? 0.981 -3.196 5.526 1.00 90.00 114 GLN A O 1
ATOM 930 N N . TYR A 1 115 ? 0.128 -1.183 4.991 1.00 92.12 115 TYR A N 1
ATOM 931 C CA . TYR A 1 115 ? 0.639 -0.493 6.171 1.00 92.12 115 TYR A CA 1
ATOM 932 C C . TYR A 1 115 ? -0.367 0.504 6.727 1.00 92.12 115 TYR A C 1
ATOM 934 O O . TYR A 1 115 ? -1.056 1.199 5.975 1.00 92.12 115 TYR A O 1
ATOM 942 N N . HIS A 1 116 ? -0.374 0.638 8.047 1.00 92.75 116 HIS A N 1
ATOM 943 C CA . HIS A 1 116 ? -1.064 1.708 8.746 1.00 92.75 116 HIS A CA 1
ATOM 944 C C . HIS A 1 116 ? -0.160 2.290 9.835 1.00 92.75 116 HIS A C 1
ATOM 946 O O . HIS A 1 116 ? 0.459 1.550 10.592 1.00 92.75 116 HIS A O 1
ATOM 952 N N . ILE A 1 117 ? -0.061 3.615 9.907 1.00 91.38 117 ILE A N 1
ATOM 953 C CA . ILE A 1 117 ? 0.653 4.310 10.977 1.00 91.38 117 ILE A CA 1
ATOM 954 C C . ILE A 1 117 ? -0.375 4.813 11.976 1.00 91.38 117 ILE A C 1
ATOM 956 O O . ILE A 1 117 ? -1.236 5.608 11.601 1.00 91.38 117 ILE A O 1
ATOM 960 N N . GLN A 1 118 ? -0.240 4.380 13.224 1.00 90.19 118 GLN A N 1
ATOM 961 C CA . GLN A 1 118 ? -1.015 4.876 14.356 1.00 90.19 118 GLN A CA 1
ATOM 962 C C . GLN A 1 118 ? -0.124 4.910 15.591 1.00 90.19 118 GLN A C 1
ATOM 964 O O . GLN A 1 118 ? 0.600 3.948 15.852 1.00 90.19 118 GLN A O 1
ATOM 969 N N . GLU A 1 119 ? -0.185 6.005 16.351 1.00 87.31 119 GLU A N 1
ATOM 970 C CA . GLU A 1 119 ? 0.576 6.195 17.589 1.00 87.31 119 GLU A CA 1
ATOM 971 C C . GLU A 1 119 ? 2.086 6.007 17.376 1.00 87.31 119 GLU A C 1
ATOM 973 O O . GLU A 1 119 ? 2.787 5.416 18.198 1.00 87.31 119 GLU A O 1
ATOM 978 N N . LYS A 1 120 ? 2.597 6.500 16.237 1.00 86.56 120 LYS A N 1
ATOM 979 C CA . LYS A 1 120 ? 4.008 6.356 15.821 1.00 86.56 120 LYS A CA 1
ATOM 980 C C . LYS A 1 120 ? 4.475 4.905 15.641 1.00 86.56 120 LYS A C 1
ATOM 982 O O . LYS A 1 120 ? 5.676 4.648 15.582 1.00 86.56 120 LYS A O 1
ATOM 987 N N . LYS A 1 121 ? 3.549 3.955 15.532 1.00 90.12 121 LYS A N 1
ATOM 988 C CA . LYS A 1 121 ? 3.834 2.548 15.244 1.00 90.12 121 LYS A CA 1
ATOM 989 C C . LYS A 1 121 ? 3.436 2.216 13.816 1.00 90.12 121 LYS A C 1
ATOM 991 O O . LYS A 1 121 ? 2.443 2.728 13.303 1.00 90.12 121 LYS A O 1
ATOM 996 N N . ILE A 1 122 ? 4.230 1.356 13.183 1.00 92.00 122 ILE A N 1
ATOM 997 C CA . ILE A 1 122 ? 3.949 0.824 11.851 1.00 92.00 122 ILE A CA 1
ATOM 998 C C . ILE A 1 122 ? 3.229 -0.507 12.035 1.00 92.00 122 ILE A C 1
ATOM 1000 O O . ILE A 1 122 ? 3.833 -1.501 12.438 1.00 92.00 122 ILE A O 1
ATOM 1004 N N . TRP A 1 123 ? 1.944 -0.514 11.718 1.00 92.88 123 TRP A N 1
ATOM 1005 C CA . TRP A 1 123 ? 1.089 -1.687 11.755 1.00 92.88 123 TRP A CA 1
ATOM 1006 C C . TRP A 1 123 ? 1.008 -2.333 10.378 1.00 92.88 123 TRP A C 1
ATOM 1008 O O . TRP A 1 123 ? 0.914 -1.648 9.355 1.00 92.88 123 TRP A O 1
ATOM 1018 N N . GLN A 1 124 ? 1.019 -3.660 10.367 1.00 91.88 124 GLN A N 1
ATOM 1019 C CA . GLN A 1 124 ? 0.871 -4.494 9.180 1.00 91.88 124 GLN A CA 1
ATOM 1020 C C . GLN A 1 124 ? -0.236 -5.520 9.399 1.00 91.88 124 GLN A C 1
ATOM 1022 O O . GLN A 1 124 ? -0.395 -5.988 10.528 1.00 91.88 124 GLN A O 1
ATOM 1027 N N . PRO A 1 125 ? -0.989 -5.900 8.358 1.00 89.69 125 PRO A N 1
ATOM 1028 C CA . PRO A 1 125 ? -1.967 -6.966 8.492 1.00 89.69 125 PRO A CA 1
ATOM 1029 C C . PRO A 1 125 ? -1.231 -8.292 8.723 1.00 89.69 125 PRO A C 1
ATOM 1031 O O . PRO A 1 125 ? -0.388 -8.681 7.915 1.00 89.69 125 PRO A O 1
ATOM 1034 N N . LEU A 1 126 ? -1.533 -8.972 9.830 1.00 85.00 126 LEU A N 1
ATOM 1035 C CA . LEU A 1 126 ? -1.134 -10.367 10.041 1.00 85.00 126 LEU A CA 1
ATOM 1036 C C . LEU A 1 126 ? -2.129 -11.288 9.333 1.00 85.00 126 LEU A C 1
ATOM 1038 O O . LEU A 1 126 ? -1.755 -12.221 8.629 1.00 85.00 126 LEU A O 1
ATOM 1042 N N . ASP A 1 127 ? -3.412 -10.973 9.502 1.00 84.81 127 ASP A N 1
ATOM 1043 C CA . ASP A 1 127 ? -4.533 -11.651 8.874 1.00 84.81 127 ASP A CA 1
ATOM 1044 C C . ASP A 1 127 ? -5.678 -10.646 8.604 1.00 84.81 127 ASP A C 1
ATOM 1046 O O . ASP A 1 127 ? -5.465 -9.437 8.497 1.00 84.81 127 ASP A O 1
ATOM 1050 N N . LYS A 1 128 ? -6.910 -11.135 8.429 1.00 74.94 128 LYS A N 1
ATOM 1051 C CA . LYS A 1 128 ? -8.080 -10.301 8.103 1.00 74.94 128 LYS A CA 1
ATOM 1052 C C . LYS A 1 128 ? -8.551 -9.402 9.251 1.00 74.94 128 LYS A C 1
ATOM 1054 O O . LYS A 1 128 ? -9.247 -8.422 8.985 1.00 74.94 128 LYS A O 1
ATOM 1059 N N . ILE A 1 129 ? -8.257 -9.763 10.495 1.00 80.38 129 ILE A N 1
ATOM 1060 C CA . ILE A 1 129 ? -8.718 -9.079 11.708 1.00 80.38 129 ILE A CA 1
ATOM 1061 C C . ILE A 1 129 ? -7.560 -8.636 12.598 1.00 80.38 129 ILE A C 1
ATOM 1063 O O . ILE A 1 129 ? -7.728 -7.670 13.335 1.00 80.38 129 ILE A O 1
ATOM 1067 N N . THR A 1 130 ? -6.401 -9.276 12.489 1.00 86.19 130 THR A N 1
ATOM 1068 C CA . THR A 1 130 ? -5.242 -9.032 13.342 1.00 86.19 130 THR A CA 1
ATOM 1069 C C . THR A 1 130 ? -4.209 -8.188 12.614 1.00 86.19 130 THR A C 1
ATOM 1071 O O . THR A 1 130 ? -3.820 -8.471 11.477 1.00 86.19 130 THR A O 1
ATOM 1074 N N . TRP A 1 131 ? -3.733 -7.158 13.299 1.00 92.19 131 TRP A N 1
ATOM 1075 C CA . TRP A 1 131 ? -2.643 -6.299 12.867 1.00 92.19 131 TRP A CA 1
ATOM 1076 C C . TRP A 1 131 ? -1.483 -6.442 13.829 1.00 92.19 131 TRP A C 1
ATOM 1078 O O . TRP A 1 131 ? -1.683 -6.464 15.038 1.00 92.19 131 TRP A O 1
ATOM 1088 N N . TYR A 1 132 ? -0.266 -6.493 13.301 1.00 91.69 132 TYR A N 1
ATOM 1089 C CA . TYR A 1 132 ? 0.932 -6.615 14.112 1.00 91.69 132 TYR A CA 1
ATOM 1090 C C . TYR A 1 132 ? 1.902 -5.460 13.876 1.00 91.69 132 TYR A C 1
ATOM 1092 O O . TYR A 1 132 ? 2.001 -4.895 12.785 1.00 91.69 132 TYR A O 1
ATOM 1100 N N . CYS A 1 133 ? 2.640 -5.119 14.925 1.00 91.25 133 CYS A N 1
ATOM 1101 C CA . CYS A 1 133 ? 3.737 -4.166 14.907 1.00 91.25 133 CYS A CA 1
ATOM 1102 C C . CYS A 1 133 ? 5.000 -4.870 15.412 1.00 91.25 133 CYS A C 1
ATOM 1104 O O . CYS A 1 133 ? 5.058 -5.390 16.535 1.00 91.25 133 CYS A O 1
ATOM 1106 N N . LYS A 1 134 ? 6.052 -4.869 14.591 1.00 82.31 134 LYS A N 1
ATOM 1107 C CA . LYS A 1 134 ? 7.400 -5.221 15.046 1.00 82.31 134 LYS A CA 1
ATOM 1108 C C . LYS A 1 134 ? 7.967 -3.992 15.761 1.00 82.31 134 LYS A C 1
ATOM 1110 O O . LYS A 1 134 ? 8.305 -3.007 15.114 1.00 82.31 134 LYS A O 1
ATOM 1115 N N . GLU A 1 135 ? 7.983 -4.004 17.093 1.00 61.22 135 GLU A N 1
ATOM 1116 C CA . GLU A 1 135 ? 8.646 -2.944 17.859 1.00 61.22 135 GLU A CA 1
ATOM 1117 C C . GLU A 1 135 ? 10.148 -2.945 17.560 1.00 61.22 135 GLU A C 1
ATOM 1119 O O . GLU A 1 135 ? 10.801 -3.966 17.744 1.00 61.22 135 GLU A O 1
ATOM 1124 N N . GLY A 1 136 ? 10.670 -1.787 17.146 1.00 51.00 136 GLY A N 1
ATOM 1125 C CA . GLY A 1 136 ? 12.097 -1.476 17.151 1.00 51.00 136 GLY A CA 1
ATOM 1126 C C . GLY A 1 136 ? 12.915 -2.114 16.029 1.00 51.00 136 GLY A C 1
ATOM 1127 O O . GLY A 1 136 ? 13.113 -3.323 15.967 1.00 51.00 136 GLY A O 1
ATOM 1128 N N . VAL A 1 137 ? 13.488 -1.258 15.186 1.00 42.94 137 VAL A N 1
ATOM 1129 C CA . VAL A 1 137 ? 14.668 -1.578 14.380 1.00 42.94 137 VAL A CA 1
ATOM 1130 C C . VAL A 1 137 ? 15.833 -1.811 15.345 1.00 42.94 137 VAL A C 1
ATOM 1132 O O . VAL A 1 137 ? 16.520 -0.872 15.735 1.00 42.94 137 VAL A O 1
ATOM 1135 N N . SER A 1 138 ? 16.050 -3.050 15.776 1.00 32.09 138 SER A N 1
ATOM 1136 C CA . SER A 1 138 ? 17.403 -3.477 16.117 1.00 32.09 138 SER A CA 1
ATOM 1137 C C . SER A 1 138 ? 18.031 -3.986 14.830 1.00 32.09 138 SER A C 1
ATOM 1139 O O . SER A 1 138 ? 17.554 -4.976 14.275 1.00 32.09 138 SER A O 1
ATOM 1141 N N . ASP A 1 139 ? 19.074 -3.302 14.360 1.00 39.09 139 ASP A N 1
ATOM 1142 C CA . ASP A 1 139 ? 20.054 -3.864 13.435 1.00 39.09 139 ASP A CA 1
ATOM 1143 C C . ASP A 1 139 ? 20.511 -5.216 13.991 1.00 39.09 139 ASP A C 1
ATOM 1145 O O . ASP A 1 139 ? 21.377 -5.289 14.856 1.00 39.09 139 ASP A O 1
ATOM 1149 N N . ASN A 1 140 ? 19.896 -6.292 13.523 1.00 28.86 140 ASN A N 1
ATOM 1150 C CA . ASN A 1 140 ? 20.431 -7.631 13.611 1.00 28.86 140 ASN A CA 1
ATOM 1151 C C . ASN A 1 140 ? 19.992 -8.341 12.341 1.00 28.86 140 ASN A C 1
ATOM 1153 O O . ASN A 1 140 ? 18.806 -8.520 12.074 1.00 28.86 140 ASN A O 1
ATOM 1157 N N . LYS A 1 141 ? 20.991 -8.697 11.534 1.00 43.03 141 LYS A N 1
ATOM 1158 C CA . LYS A 1 141 ? 20.859 -9.682 10.470 1.00 43.03 141 LYS A CA 1
ATOM 1159 C C . LYS A 1 141 ? 20.372 -10.986 11.100 1.00 43.03 141 LYS A C 1
ATOM 1161 O O . LYS A 1 141 ? 21.187 -11.792 11.529 1.00 43.03 141 LYS A O 1
ATOM 1166 N N . GLU A 1 142 ? 19.069 -11.190 11.138 1.00 31.22 142 GLU A N 1
ATOM 1167 C CA . GLU A 1 142 ? 18.502 -12.527 11.204 1.00 31.22 142 GLU A CA 1
ATOM 1168 C C . GLU A 1 142 ? 17.926 -12.814 9.825 1.00 31.22 142 GLU A C 1
ATOM 1170 O O . GLU A 1 142 ? 16.866 -12.332 9.432 1.00 31.22 142 GLU A O 1
ATOM 1175 N N . THR A 1 143 ? 18.733 -13.535 9.050 1.00 35.03 143 THR A N 1
ATOM 1176 C CA . THR A 1 143 ? 18.290 -14.327 7.912 1.00 35.03 143 THR A CA 1
ATOM 1177 C C . THR A 1 143 ? 17.116 -15.175 8.379 1.00 35.03 143 THR A C 1
ATOM 1179 O O . THR A 1 143 ? 17.300 -16.087 9.184 1.00 35.03 143 THR A O 1
ATOM 1182 N N . VAL A 1 144 ? 15.914 -14.835 7.924 1.00 36.94 144 VAL A N 1
ATOM 1183 C CA . VAL A 1 144 ? 14.756 -15.707 8.086 1.00 36.94 144 VAL A CA 1
ATOM 1184 C C . VAL A 1 144 ? 14.956 -16.826 7.075 1.00 36.94 144 VAL A C 1
ATOM 1186 O O . VAL A 1 144 ? 14.849 -16.604 5.870 1.00 36.94 144 VAL A O 1
ATOM 1189 N N . ASP A 1 145 ? 15.377 -17.977 7.588 1.00 30.17 145 ASP A N 1
ATOM 1190 C CA . ASP A 1 145 ? 15.428 -19.234 6.858 1.00 30.17 145 ASP A CA 1
ATOM 1191 C C . ASP A 1 145 ? 13.990 -19.560 6.445 1.00 30.17 145 ASP A C 1
ATOM 1193 O O . ASP A 1 145 ? 13.104 -19.716 7.291 1.00 30.17 145 ASP A O 1
ATOM 1197 N N . TRP A 1 146 ? 13.731 -19.542 5.142 1.00 33.97 146 TRP A N 1
ATOM 1198 C CA . TRP A 1 146 ? 12.503 -20.099 4.603 1.00 33.97 146 TRP A CA 1
ATOM 1199 C C . TRP A 1 146 ? 12.725 -21.607 4.587 1.00 33.97 146 TRP A C 1
ATOM 1201 O O . TRP A 1 146 ? 13.280 -22.126 3.622 1.00 33.97 146 TRP A O 1
ATOM 1211 N N . ASP A 1 147 ? 12.354 -22.285 5.677 1.00 30.55 147 ASP A N 1
ATOM 1212 C CA . ASP A 1 147 ? 12.211 -23.741 5.672 1.00 30.55 147 ASP A CA 1
ATOM 1213 C C . ASP A 1 147 ? 11.125 -24.091 4.644 1.00 30.55 147 ASP A C 1
ATOM 1215 O O . ASP A 1 147 ? 9.918 -23.982 4.879 1.00 30.55 147 ASP A O 1
ATOM 1219 N N . ASP A 1 148 ? 11.616 -24.419 3.455 1.00 39.16 148 ASP A N 1
ATOM 1220 C CA . ASP A 1 148 ? 10.912 -24.971 2.311 1.00 39.16 148 ASP A CA 1
ATOM 1221 C C . ASP A 1 148 ? 10.613 -26.444 2.615 1.00 39.16 148 ASP A C 1
ATOM 1223 O O . ASP A 1 148 ? 11.336 -27.345 2.192 1.00 39.16 148 ASP A O 1
ATOM 1227 N N . ASP A 1 149 ? 9.582 -26.688 3.427 1.00 34.22 149 ASP A N 1
ATOM 1228 C CA . ASP A 1 149 ? 9.058 -28.036 3.660 1.00 34.22 149 ASP A CA 1
ATOM 1229 C C . ASP A 1 149 ? 7.919 -28.303 2.662 1.00 34.22 149 ASP A C 1
ATOM 1231 O O . ASP A 1 149 ? 6.720 -28.184 2.941 1.00 34.22 149 ASP A O 1
ATOM 1235 N N . ASP A 1 150 ? 8.339 -28.599 1.432 1.00 38.16 150 ASP A N 1
ATOM 1236 C CA . ASP A 1 150 ? 7.507 -29.048 0.323 1.00 38.16 150 ASP A CA 1
ATOM 1237 C C . ASP A 1 150 ? 7.196 -30.548 0.493 1.00 38.16 150 ASP A C 1
ATOM 1239 O O . ASP A 1 150 ? 7.914 -31.420 0.002 1.00 38.16 150 ASP A O 1
ATOM 1243 N N . GLU A 1 151 ? 6.096 -30.879 1.181 1.00 33.91 151 GLU A N 1
ATOM 1244 C CA . GLU A 1 151 ? 5.449 -32.189 1.035 1.00 33.91 151 GLU A CA 1
ATOM 1245 C C . GLU A 1 151 ? 4.063 -32.064 0.386 1.00 33.91 151 GLU A C 1
ATOM 1247 O O . GLU A 1 151 ? 3.016 -31.847 1.000 1.00 33.91 151 GLU A O 1
ATOM 1252 N N . THR A 1 152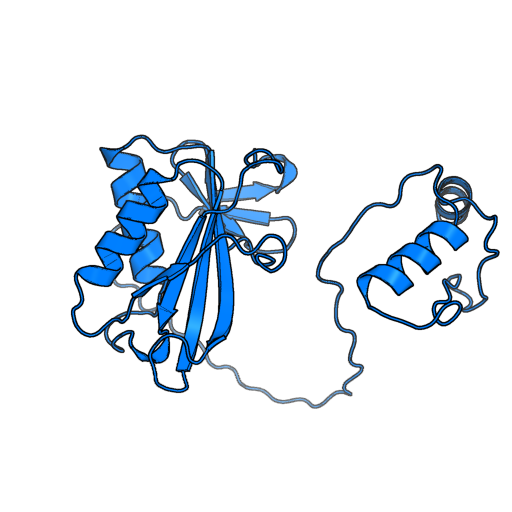 ? 4.076 -32.286 -0.925 1.00 39.62 152 THR A N 1
ATOM 1253 C CA . THR A 1 152 ? 2.936 -32.584 -1.790 1.00 39.62 152 THR A CA 1
ATOM 1254 C C . THR A 1 152 ? 1.993 -33.652 -1.227 1.00 39.62 152 THR A C 1
ATOM 1256 O O . THR A 1 152 ? 2.369 -34.822 -1.201 1.00 39.62 152 THR A O 1
ATOM 1259 N N . GLN A 1 153 ? 0.712 -33.315 -0.997 1.00 32.47 153 GLN A N 1
ATOM 1260 C CA . GLN A 1 153 ? -0.418 -34.232 -1.238 1.00 32.47 153 GLN A CA 1
ATOM 1261 C C . GLN A 1 153 ? -1.656 -33.519 -1.821 1.00 32.47 153 GLN A C 1
ATOM 1263 O O . GLN A 1 153 ? -2.476 -32.905 -1.149 1.00 32.47 153 GLN A O 1
ATOM 1268 N N . ASN A 1 154 ? -1.763 -33.675 -3.136 1.00 37.09 154 ASN A N 1
ATOM 1269 C CA . ASN A 1 154 ? -2.925 -33.628 -4.020 1.00 37.09 154 ASN A CA 1
ATOM 1270 C C . ASN A 1 154 ? -4.319 -33.804 -3.355 1.00 37.09 154 ASN A C 1
ATOM 1272 O O . ASN A 1 154 ? -4.731 -34.936 -3.107 1.00 37.09 154 ASN A O 1
ATOM 1276 N N . GLN A 1 155 ? -5.101 -32.724 -3.193 1.00 32.62 155 GLN A N 1
ATOM 1277 C CA . GLN A 1 155 ? -6.568 -32.798 -3.065 1.00 32.62 155 GLN A CA 1
ATOM 1278 C C . GLN A 1 155 ? -7.270 -31.633 -3.790 1.00 32.62 155 GLN A C 1
ATOM 1280 O O . GLN A 1 155 ? -7.210 -30.478 -3.394 1.00 32.62 155 GLN A O 1
ATOM 1285 N N . THR A 1 156 ? -7.933 -31.993 -4.891 1.00 30.92 156 THR A N 1
ATOM 1286 C CA . THR A 1 156 ? -9.135 -31.393 -5.499 1.00 30.92 156 THR A CA 1
ATOM 1287 C C . THR A 1 156 ? -9.305 -29.870 -5.398 1.00 30.92 156 THR A C 1
ATOM 1289 O O . THR A 1 156 ? -9.835 -29.336 -4.428 1.00 30.92 156 THR A O 1
ATOM 1292 N N . ARG A 1 157 ? -8.974 -29.171 -6.492 1.00 33.44 157 ARG A N 1
ATOM 1293 C CA . ARG A 1 157 ? -9.319 -27.762 -6.731 1.00 33.44 157 ARG A CA 1
ATOM 1294 C C . ARG A 1 157 ? -10.841 -27.566 -6.765 1.00 33.44 157 ARG A C 1
ATOM 1296 O O . ARG A 1 157 ? -11.448 -27.598 -7.833 1.00 33.44 157 ARG A O 1
ATOM 1303 N N . THR A 1 158 ? -11.466 -27.299 -5.625 1.00 36.72 158 THR A N 1
ATOM 1304 C CA . THR A 1 158 ? -12.646 -26.431 -5.609 1.00 36.72 158 THR A CA 1
ATOM 1305 C C . THR A 1 158 ? -12.130 -25.007 -5.536 1.00 36.72 158 THR A C 1
ATOM 1307 O O . THR A 1 158 ? -11.578 -24.606 -4.514 1.00 36.72 158 THR A O 1
ATOM 1310 N N . ASN A 1 159 ? -12.267 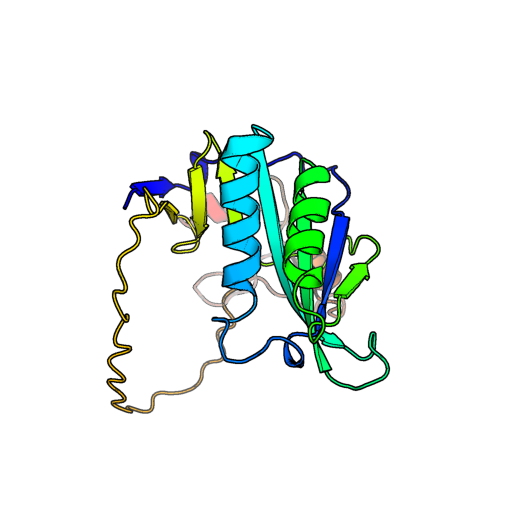-24.270 -6.636 1.00 39.38 159 ASN A N 1
ATOM 1311 C CA . ASN A 1 159 ? -11.959 -22.847 -6.729 1.00 39.38 159 ASN A CA 1
ATOM 1312 C C . ASN A 1 159 ? -12.944 -22.071 -5.830 1.00 39.38 159 ASN A C 1
ATOM 1314 O O . ASN A 1 159 ? -13.925 -21.505 -6.302 1.00 39.38 159 ASN A O 1
ATOM 1318 N N . GLN A 1 160 ? -12.765 -22.143 -4.511 1.00 40.81 160 GLN A N 1
ATOM 1319 C CA . GLN A 1 160 ? -13.435 -21.262 -3.566 1.00 40.81 160 GLN A CA 1
ATOM 1320 C C . GLN A 1 160 ? -12.587 -19.999 -3.487 1.00 40.81 160 GLN A C 1
ATOM 1322 O O . GLN A 1 160 ? -11.754 -19.844 -2.599 1.00 40.81 160 GLN A O 1
ATOM 1327 N N . GLU A 1 161 ? -12.767 -19.120 -4.472 1.00 44.19 161 GLU A N 1
ATOM 1328 C CA . GLU A 1 161 ? -12.279 -17.747 -4.403 1.00 44.19 161 GLU A CA 1
ATOM 1329 C C . GLU A 1 161 ? -12.902 -17.104 -3.161 1.00 44.19 161 GLU A C 1
ATOM 1331 O O . GLU A 1 161 ? -14.090 -16.773 -3.120 1.00 44.19 161 GLU A O 1
ATOM 1336 N N . LEU A 1 162 ? -12.116 -17.026 -2.088 1.00 40.84 162 LEU A N 1
ATOM 1337 C CA . LEU A 1 162 ? -12.557 -16.431 -0.837 1.00 40.84 162 LEU A CA 1
ATOM 1338 C C . LEU A 1 162 ? -12.808 -14.937 -1.093 1.00 40.84 162 LEU A C 1
ATOM 1340 O O . LEU A 1 162 ? -11.903 -14.242 -1.559 1.00 40.84 162 LEU A O 1
ATOM 1344 N N . PRO A 1 163 ? -14.013 -14.419 -0.795 1.00 40.59 163 PRO A N 1
ATOM 1345 C CA . PRO A 1 163 ? -14.372 -13.048 -1.127 1.00 40.59 163 PRO A CA 1
ATOM 1346 C C . PRO A 1 163 ? -13.435 -12.058 -0.425 1.00 40.59 163 PRO A C 1
ATOM 1348 O O . PRO A 1 163 ? -13.232 -12.122 0.790 1.00 40.59 163 PRO A O 1
ATOM 1351 N N . SER A 1 164 ? -12.887 -11.119 -1.198 1.00 40.34 164 SER A N 1
ATOM 1352 C CA . SER A 1 164 ? -11.910 -10.117 -0.746 1.00 40.34 164 SER A CA 1
ATOM 1353 C C . SER A 1 164 ? -12.501 -9.049 0.184 1.00 40.34 164 SER A C 1
ATOM 1355 O O . SER A 1 164 ? -11.763 -8.316 0.839 1.00 40.34 164 SER A O 1
ATOM 1357 N N . ARG A 1 165 ? -13.836 -8.938 0.263 1.00 44.50 165 ARG A N 1
ATOM 1358 C CA . ARG A 1 165 ? -14.542 -7.920 1.055 1.00 44.50 165 ARG A CA 1
ATOM 1359 C C . ARG A 1 165 ? -15.756 -8.518 1.760 1.00 44.50 165 ARG A C 1
ATOM 1361 O O . ARG A 1 165 ? -16.701 -8.965 1.115 1.00 44.50 165 ARG A O 1
ATOM 1368 N N . PHE A 1 166 ? -15.784 -8.417 3.087 1.00 47.56 166 PHE A N 1
ATOM 1369 C CA . PHE A 1 166 ? -16.972 -8.714 3.884 1.00 47.56 166 PHE A CA 1
ATOM 1370 C C . PHE A 1 166 ? -17.706 -7.411 4.184 1.00 47.56 166 PHE A C 1
ATOM 1372 O O . PHE A 1 166 ? -17.294 -6.614 5.021 1.00 47.56 166 PHE A O 1
ATOM 1379 N N . ARG A 1 167 ? -18.806 -7.171 3.468 1.00 59.31 167 ARG A N 1
ATOM 1380 C CA . ARG A 1 167 ? -19.759 -6.119 3.829 1.00 59.31 167 ARG A CA 1
ATOM 1381 C C . ARG A 1 167 ? -20.902 -6.755 4.595 1.00 59.31 167 ARG A C 1
ATOM 1383 O O . ARG A 1 167 ? -21.619 -7.602 4.066 1.00 59.31 167 ARG A O 1
ATOM 1390 N N . ILE A 1 168 ? -21.105 -6.314 5.831 1.00 69.94 168 ILE A N 1
ATOM 1391 C CA . ILE A 1 168 ? -22.309 -6.665 6.575 1.00 69.94 168 ILE A CA 1
ATOM 1392 C C . ILE A 1 168 ? -23.478 -5.955 5.890 1.00 69.94 168 ILE A C 1
ATOM 1394 O O . ILE A 1 168 ? -23.574 -4.728 5.902 1.00 69.94 168 ILE A O 1
ATOM 1398 N N . ALA A 1 169 ? -24.371 -6.725 5.269 1.00 71.81 169 ALA A N 1
ATOM 1399 C CA . ALA A 1 169 ? -25.587 -6.173 4.685 1.00 71.81 169 ALA A CA 1
ATOM 1400 C C . ALA A 1 169 ? -26.425 -5.468 5.767 1.00 71.81 169 ALA A C 1
ATOM 1402 O O . ALA A 1 169 ? -26.512 -5.937 6.907 1.00 71.81 169 ALA A O 1
ATOM 1403 N N . ARG A 1 170 ? -27.059 -4.343 5.427 1.00 78.94 170 ARG A N 1
ATOM 1404 C CA . ARG A 1 170 ? -27.961 -3.661 6.362 1.00 78.94 170 ARG A CA 1
ATOM 1405 C C . ARG A 1 170 ? -29.151 -4.563 6.698 1.00 78.94 170 ARG A C 1
ATOM 1407 O O . ARG A 1 170 ? -29.608 -5.339 5.862 1.00 78.94 170 ARG A O 1
ATOM 1414 N N . SER A 1 171 ? -29.660 -4.462 7.923 1.00 81.31 171 SER A N 1
ATOM 1415 C CA . SER A 1 171 ? -30.770 -5.291 8.413 1.00 81.31 171 SER A CA 1
ATOM 1416 C C . SER A 1 171 ? -32.073 -5.083 7.625 1.00 81.31 171 SER A C 1
ATOM 1418 O O . SER A 1 171 ? -32.860 -6.020 7.479 1.00 81.31 171 SER A O 1
ATOM 1420 N N . ASP A 1 172 ? -32.282 -3.881 7.087 1.00 84.31 172 ASP A N 1
ATOM 1421 C CA . ASP A 1 172 ? -33.434 -3.476 6.279 1.00 84.31 172 ASP A CA 1
ATOM 1422 C C . ASP A 1 172 ? -33.316 -3.828 4.787 1.00 84.31 172 ASP A C 1
ATOM 1424 O O . ASP A 1 172 ? -34.316 -3.741 4.071 1.00 84.31 172 ASP A O 1
ATOM 1428 N N . ALA A 1 173 ? -32.141 -4.261 4.320 1.00 87.44 173 ALA A N 1
ATOM 1429 C CA . ALA A 1 173 ? -31.931 -4.633 2.926 1.00 87.44 173 ALA A CA 1
ATOM 1430 C C . ALA A 1 173 ? -32.735 -5.886 2.547 1.00 87.44 173 ALA A C 1
ATOM 1432 O O . ALA A 1 173 ? -32.845 -6.839 3.329 1.00 87.44 173 ALA A O 1
ATOM 1433 N N . SER A 1 174 ? -33.274 -5.889 1.324 1.00 91.69 174 SER A N 1
ATOM 1434 C CA . SER A 1 174 ? -33.925 -7.061 0.738 1.00 91.69 174 SER A CA 1
ATOM 1435 C C . SER A 1 174 ? -32.913 -7.959 0.018 1.00 91.69 174 SER A C 1
ATOM 1437 O O . SER A 1 174 ? -31.887 -7.486 -0.478 1.00 91.69 174 SER A O 1
ATOM 1439 N N . VAL A 1 175 ? -33.218 -9.253 -0.079 1.00 89.50 175 VAL A N 1
ATOM 1440 C CA . VAL A 1 175 ? -32.453 -10.224 -0.881 1.00 89.50 175 VAL A CA 1
ATOM 1441 C C . VAL A 1 175 ? -32.348 -9.771 -2.340 1.00 89.50 175 VAL A C 1
ATOM 1443 O O . VAL A 1 175 ? -31.282 -9.904 -2.936 1.00 89.50 175 VAL A O 1
ATOM 1446 N N . GLY A 1 176 ? -33.417 -9.197 -2.903 1.00 89.94 176 GLY A N 1
ATOM 1447 C CA . GLY A 1 176 ? -33.427 -8.658 -4.263 1.00 89.94 176 GLY A CA 1
ATOM 1448 C C . GLY A 1 176 ? -32.423 -7.520 -4.446 1.00 89.94 176 GLY A C 1
ATOM 1449 O O . GLY A 1 176 ? -31.603 -7.569 -5.355 1.00 89.94 176 GLY A O 1
ATOM 1450 N N . THR A 1 177 ? -32.403 -6.554 -3.522 1.00 87.81 177 THR A N 1
ATOM 1451 C CA . THR A 1 177 ? -31.442 -5.436 -3.553 1.00 87.81 177 THR A CA 1
ATOM 1452 C C . THR A 1 177 ? -29.994 -5.929 -3.523 1.00 87.81 177 THR A C 1
ATOM 1454 O O . THR A 1 177 ? -29.137 -5.382 -4.216 1.00 87.81 177 THR A O 1
ATOM 1457 N N . ILE A 1 178 ? -29.708 -6.978 -2.747 1.00 88.88 178 ILE A N 1
ATOM 1458 C CA . ILE A 1 178 ? -28.359 -7.553 -2.662 1.00 88.88 178 ILE A CA 1
ATOM 1459 C C . ILE A 1 178 ? -27.978 -8.249 -3.966 1.00 88.88 178 ILE A C 1
ATOM 1461 O O . ILE A 1 178 ? -26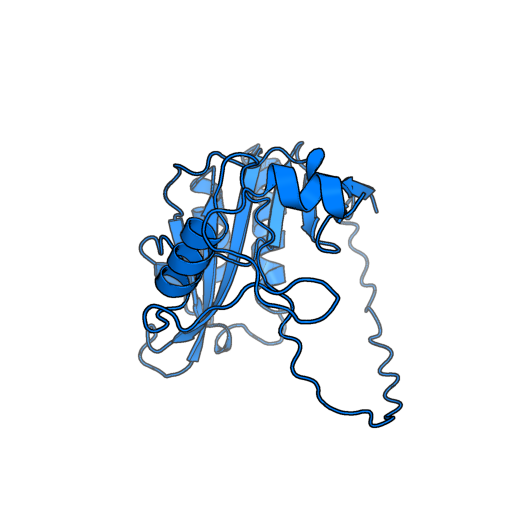.869 -8.034 -4.443 1.00 88.88 178 ILE A O 1
ATOM 1465 N N . ARG A 1 179 ? -28.889 -9.021 -4.573 1.00 92.06 179 ARG A N 1
ATOM 1466 C CA . ARG A 1 179 ? -28.653 -9.658 -5.880 1.00 92.06 179 ARG A CA 1
ATOM 1467 C C . ARG A 1 179 ? -28.307 -8.627 -6.948 1.00 92.06 179 ARG A C 1
ATOM 1469 O O . ARG A 1 179 ? -27.240 -8.733 -7.538 1.00 92.06 179 ARG A O 1
ATOM 1476 N N . SER A 1 180 ? -29.119 -7.579 -7.090 1.00 87.25 180 SER A N 1
ATOM 1477 C CA . SER A 1 180 ? -28.862 -6.505 -8.060 1.00 87.25 180 SER A CA 1
ATOM 1478 C C . SER A 1 180 ? -27.550 -5.768 -7.786 1.00 87.25 180 SER A C 1
ATOM 1480 O O . SER A 1 180 ? -26.855 -5.359 -8.711 1.00 87.25 180 SER A O 1
ATOM 1482 N N . THR A 1 181 ? -27.173 -5.619 -6.511 1.00 85.62 181 THR A N 1
ATOM 1483 C CA . THR A 1 181 ? -25.879 -5.025 -6.148 1.00 85.62 181 THR A CA 1
ATOM 1484 C C . THR A 1 181 ? -24.720 -5.917 -6.590 1.00 85.62 181 THR A C 1
ATOM 1486 O O . THR A 1 181 ? -23.754 -5.410 -7.149 1.00 85.62 181 THR A O 1
ATOM 1489 N N . ILE A 1 182 ? -24.802 -7.234 -6.369 1.00 84.00 182 ILE A N 1
ATOM 1490 C CA . ILE A 1 182 ? -23.778 -8.191 -6.816 1.00 84.00 182 ILE A CA 1
ATOM 1491 C C . ILE A 1 182 ? -23.685 -8.172 -8.345 1.00 84.00 182 ILE A C 1
ATOM 1493 O O . ILE A 1 182 ? -22.590 -8.031 -8.881 1.00 84.00 182 ILE A O 1
ATOM 1497 N N . GLU A 1 183 ? -24.819 -8.234 -9.043 1.00 90.19 183 GLU A N 1
ATOM 1498 C CA . GLU A 1 183 ? -24.869 -8.167 -10.509 1.00 90.19 183 GLU A CA 1
ATOM 1499 C C . GLU A 1 183 ? -24.188 -6.902 -11.036 1.00 90.19 183 GLU A C 1
ATOM 1501 O O . GLU A 1 183 ? -23.315 -6.985 -11.896 1.00 90.19 183 GLU A O 1
ATOM 1506 N N . SER A 1 184 ? -24.496 -5.742 -10.450 1.00 80.88 184 SER A N 1
ATOM 1507 C CA . SER A 1 184 ? -23.883 -4.470 -10.836 1.00 80.88 184 SER A CA 1
ATOM 1508 C C . SER A 1 184 ? -22.388 -4.390 -10.520 1.00 80.88 184 SER A C 1
ATOM 1510 O O . SER A 1 184 ? -21.648 -3.806 -11.305 1.00 80.88 184 SER A O 1
ATOM 1512 N N . VAL A 1 185 ? -21.940 -4.915 -9.376 1.00 81.38 185 VAL A N 1
ATOM 1513 C CA . VAL A 1 185 ? -20.528 -4.844 -8.958 1.00 81.38 185 VAL A CA 1
ATOM 1514 C C . VAL A 1 185 ? -19.652 -5.755 -9.813 1.00 81.38 185 VAL A C 1
ATOM 1516 O O . VAL A 1 185 ? -18.537 -5.374 -10.156 1.00 81.38 185 VAL A O 1
ATOM 1519 N N . PHE A 1 186 ? -20.155 -6.937 -10.168 1.00 80.94 186 PHE A N 1
ATOM 1520 C CA . PHE A 1 186 ? -19.406 -7.937 -10.931 1.00 80.94 186 PHE A CA 1
ATOM 1521 C C . PHE A 1 186 ? -19.714 -7.926 -12.438 1.00 80.94 186 PHE A C 1
ATOM 1523 O O . PHE A 1 186 ? -19.127 -8.708 -13.179 1.00 80.94 186 PHE A O 1
ATOM 1530 N N . GLY A 1 187 ? -20.613 -7.054 -12.911 1.00 84.25 187 GLY A N 1
ATOM 1531 C CA . GLY A 1 187 ? -20.981 -6.956 -14.328 1.00 84.25 187 GLY A CA 1
ATOM 1532 C C . GLY A 1 187 ? -21.752 -8.172 -14.856 1.00 84.25 187 GLY A C 1
ATOM 1533 O O . GLY A 1 187 ? -21.596 -8.541 -16.019 1.00 84.25 187 GLY A O 1
ATOM 1534 N N . LEU A 1 188 ? -22.555 -8.819 -14.006 1.00 88.00 188 LEU A N 1
ATOM 1535 C CA . LEU A 1 188 ? -23.332 -10.008 -14.368 1.00 88.00 188 LEU A CA 1
ATOM 1536 C C . LEU A 1 188 ? -24.686 -9.621 -14.996 1.00 88.00 188 LEU A C 1
ATOM 1538 O O . LEU A 1 188 ? -25.239 -8.577 -14.644 1.00 88.00 188 LEU A O 1
ATOM 1542 N N . PRO A 1 189 ? -25.261 -10.457 -15.885 1.00 85.38 189 PRO A N 1
ATOM 1543 C CA . PRO A 1 189 ? -26.596 -10.217 -16.428 1.00 85.38 189 PRO A CA 1
ATOM 1544 C C . PRO A 1 189 ? -27.671 -10.227 -15.334 1.00 85.38 189 PRO A C 1
ATOM 1546 O O . PRO A 1 189 ? -27.585 -11.004 -14.380 1.00 85.38 189 PRO A O 1
ATOM 1549 N N . GLU A 1 190 ? -28.713 -9.417 -15.511 1.00 88.19 190 GLU A N 1
ATOM 1550 C CA . GLU A 1 190 ? -29.835 -9.328 -14.572 1.00 88.19 190 GLU A CA 1
ATOM 1551 C C . GLU A 1 190 ? -30.493 -10.700 -14.343 1.00 88.19 190 GLU A C 1
ATOM 1553 O O . GLU A 1 190 ? -30.812 -11.425 -15.287 1.00 88.19 190 GLU A O 1
ATOM 1558 N N . GLY A 1 191 ? -30.685 -11.068 -13.075 1.00 88.81 191 GLY A N 1
ATOM 1559 C CA . GLY A 1 191 ? -31.271 -12.345 -12.668 1.00 88.81 191 GLY A CA 1
ATOM 1560 C C . GLY A 1 191 ? -30.290 -13.520 -12.623 1.00 88.81 191 GLY A C 1
ATOM 1561 O O . GLY A 1 191 ? -30.708 -14.636 -12.308 1.00 88.81 191 GLY A O 1
ATOM 1562 N N . SER A 1 192 ? -29.001 -13.298 -12.898 1.00 88.06 192 SER A N 1
ATOM 1563 C CA . SER A 1 192 ? -27.981 -14.359 -12.875 1.00 88.06 192 SER A CA 1
ATOM 1564 C C . SER A 1 192 ? -27.539 -14.740 -11.461 1.00 88.06 192 SER A C 1
ATOM 1566 O O . SER A 1 192 ? -26.910 -15.782 -11.277 1.00 88.06 192 SER A O 1
ATOM 1568 N N . VAL A 1 193 ? -27.851 -13.924 -10.448 1.00 91.44 193 VAL A N 1
ATOM 1569 C CA . VAL A 1 193 ? -27.433 -14.170 -9.061 1.00 91.44 193 VAL A CA 1
ATOM 1570 C C . VAL A 1 193 ? -28.580 -14.741 -8.226 1.00 91.44 193 VAL A C 1
ATOM 1572 O O . VAL A 1 193 ? -29.634 -14.125 -8.056 1.00 91.44 193 VAL A O 1
ATOM 1575 N N . ALA A 1 194 ? -28.338 -15.894 -7.597 1.00 90.06 194 ALA A N 1
ATOM 1576 C CA . ALA A 1 194 ? -29.229 -16.489 -6.605 1.00 90.06 194 ALA A CA 1
ATOM 1577 C C . ALA A 1 194 ? -28.553 -16.549 -5.230 1.00 90.06 194 ALA A C 1
ATOM 1579 O O . ALA A 1 194 ? -27.413 -16.977 -5.090 1.00 90.06 194 ALA A O 1
ATOM 1580 N N . LEU A 1 195 ? -29.295 -16.143 -4.199 1.00 87.94 195 LEU A N 1
ATOM 1581 C CA . LEU A 1 195 ? -28.910 -16.361 -2.802 1.00 87.94 195 LEU A CA 1
ATOM 1582 C C . LEU A 1 195 ? -29.724 -17.533 -2.271 1.00 87.94 195 LEU A C 1
ATOM 1584 O O . LEU A 1 195 ? -30.956 -17.466 -2.338 1.00 87.94 195 LEU A O 1
ATOM 1588 N N . CYS A 1 196 ? -29.051 -18.563 -1.766 1.00 88.88 196 CYS A N 1
ATOM 1589 C CA . CYS A 1 196 ? -29.668 -19.797 -1.287 1.00 88.88 196 CYS A CA 1
ATOM 1590 C C . CYS A 1 196 ? -29.580 -19.931 0.238 1.00 88.88 196 CYS A C 1
ATOM 1592 O O . CYS A 1 196 ? -28.715 -19.340 0.881 1.00 88.88 196 CYS A O 1
ATOM 1594 N N . ASP A 1 197 ? -30.501 -20.700 0.813 1.00 85.00 197 ASP A N 1
ATOM 1595 C CA . ASP A 1 197 ? -30.429 -21.151 2.204 1.00 85.00 197 ASP A CA 1
ATOM 1596 C C . ASP A 1 197 ? -29.426 -22.323 2.366 1.00 85.00 197 ASP A C 1
ATOM 1598 O O . ASP A 1 197 ? -28.908 -22.818 1.359 1.00 85.00 197 ASP A O 1
ATOM 1602 N N . PRO A 1 198 ? -29.139 -22.816 3.592 1.00 79.88 198 PRO A N 1
ATOM 1603 C CA . PRO A 1 198 ? -28.191 -23.919 3.790 1.00 79.88 198 PRO A CA 1
ATOM 1604 C C . PRO A 1 198 ? -28.665 -25.232 3.156 1.00 79.88 198 PRO A C 1
ATOM 1606 O O . PRO A 1 198 ? -27.867 -26.135 2.937 1.00 79.88 198 PRO A O 1
ATOM 1609 N N . SER A 1 199 ? -29.964 -25.345 2.855 1.00 82.94 199 SER A N 1
ATOM 1610 C CA . SER A 1 199 ? -30.548 -26.487 2.149 1.00 82.94 199 SER A CA 1
ATOM 1611 C C . SER A 1 199 ? -30.449 -26.366 0.622 1.00 82.94 199 SER A C 1
ATOM 1613 O O . SER A 1 199 ? -30.949 -27.229 -0.096 1.00 82.94 199 SER A O 1
ATOM 1615 N N . GLY A 1 200 ? -29.819 -25.298 0.117 1.00 82.00 200 GLY A N 1
ATOM 1616 C CA . GLY A 1 200 ? -29.632 -25.035 -1.307 1.00 82.00 200 GLY A CA 1
ATOM 1617 C C . GLY A 1 200 ? -30.854 -24.436 -2.004 1.00 82.00 200 GLY A C 1
ATOM 1618 O O . GLY A 1 200 ? -30.856 -24.322 -3.229 1.00 82.00 200 GLY A O 1
ATOM 1619 N N . ARG A 1 201 ? -31.902 -24.038 -1.269 1.00 86.44 201 ARG A N 1
ATOM 1620 C CA . ARG A 1 201 ? -33.117 -23.461 -1.863 1.00 86.44 201 ARG A CA 1
ATOM 1621 C C . ARG A 1 201 ? -32.973 -21.951 -2.047 1.00 86.44 201 ARG A C 1
ATOM 1623 O O . ARG A 1 201 ? -32.530 -21.270 -1.119 1.00 86.44 201 ARG A O 1
ATOM 1630 N N . PRO A 1 202 ? -33.392 -21.390 -3.195 1.00 87.31 202 PRO A N 1
ATOM 1631 C CA . PRO A 1 202 ? -33.281 -19.961 -3.442 1.00 87.31 202 PRO A CA 1
ATOM 1632 C C . PRO A 1 202 ? -34.198 -19.168 -2.507 1.00 87.31 202 PRO A C 1
ATOM 1634 O O . PRO A 1 202 ? -35.384 -19.458 -2.348 1.00 87.31 202 PRO A O 1
ATOM 1637 N N . LEU A 1 203 ? -33.644 -18.119 -1.912 1.00 89.00 203 LEU A N 1
ATOM 1638 C CA . LEU A 1 203 ? -34.370 -17.186 -1.059 1.00 89.00 203 LEU A CA 1
ATOM 1639 C C . LEU A 1 203 ? -35.297 -16.293 -1.897 1.00 89.00 203 LEU A C 1
ATOM 1641 O O . LEU A 1 203 ? -35.001 -15.968 -3.051 1.00 89.00 203 LEU A O 1
ATOM 1645 N N . ARG A 1 204 ? -36.423 -15.868 -1.315 1.00 88.38 204 ARG A N 1
ATOM 1646 C CA . ARG A 1 204 ? -37.351 -14.936 -1.977 1.00 88.38 204 ARG A CA 1
ATOM 1647 C C . ARG A 1 204 ? -36.758 -13.527 -2.009 1.00 88.38 204 ARG A C 1
ATOM 1649 O O . ARG A 1 204 ? -36.116 -13.112 -1.048 1.00 88.38 204 ARG A O 1
ATOM 1656 N N . ALA A 1 205 ? -36.985 -12.793 -3.097 1.00 87.94 205 ALA A N 1
ATOM 1657 C CA . ALA A 1 205 ? -36.400 -11.466 -3.309 1.00 87.94 205 ALA A CA 1
ATOM 1658 C C . ALA A 1 205 ? -36.878 -10.408 -2.292 1.00 87.94 205 ALA A C 1
ATOM 1660 O O . ALA A 1 205 ? -36.120 -9.504 -1.950 1.00 87.94 205 ALA A O 1
ATOM 1661 N N . ASP A 1 206 ? -38.100 -10.543 -1.779 1.00 88.62 206 ASP A N 1
ATOM 1662 C CA . ASP A 1 206 ? -38.734 -9.652 -0.799 1.00 88.62 206 ASP A CA 1
ATOM 1663 C C . ASP A 1 206 ? -38.309 -9.926 0.656 1.00 88.62 206 ASP A C 1
ATOM 1665 O O . ASP A 1 206 ? -38.618 -9.141 1.556 1.00 88.62 206 ASP A O 1
ATOM 1669 N N . ALA A 1 207 ? -37.577 -11.016 0.908 1.00 88.81 207 ALA A N 1
ATOM 1670 C CA . ALA A 1 207 ? -37.089 -11.338 2.241 1.00 88.81 207 ALA A CA 1
ATOM 1671 C C . ALA A 1 207 ? -36.050 -10.307 2.712 1.00 88.81 207 ALA A C 1
ATOM 1673 O O . ALA A 1 207 ? -35.140 -9.932 1.969 1.00 88.81 207 ALA A O 1
ATOM 1674 N N . LYS A 1 208 ? -36.162 -9.876 3.972 1.00 91.00 208 LYS A N 1
ATOM 1675 C CA . LYS A 1 208 ? -35.205 -8.957 4.605 1.00 91.00 208 LYS A CA 1
ATOM 1676 C C . LYS A 1 208 ? -34.058 -9.711 5.264 1.00 91.00 208 LYS A C 1
ATOM 1678 O O . LYS A 1 208 ? -34.266 -10.768 5.862 1.00 91.00 208 LYS A O 1
ATOM 1683 N N . ILE A 1 209 ? -32.872 -9.109 5.266 1.00 88.94 209 ILE A N 1
ATOM 1684 C CA . ILE A 1 209 ? -31.690 -9.669 5.935 1.00 88.94 209 ILE A CA 1
ATOM 1685 C C . ILE A 1 209 ? -31.909 -9.850 7.438 1.00 88.94 209 ILE A C 1
ATOM 1687 O O . ILE A 1 209 ? -31.485 -10.862 7.989 1.00 88.94 209 ILE A O 1
ATOM 1691 N N . ALA A 1 210 ? -32.633 -8.939 8.100 1.00 86.69 210 ALA A N 1
ATOM 1692 C CA . ALA A 1 210 ? -33.009 -9.106 9.506 1.00 86.69 210 ALA A CA 1
ATOM 1693 C C . ALA A 1 210 ? -33.774 -10.415 9.766 1.00 86.69 210 ALA A C 1
ATOM 1695 O O . ALA A 1 210 ? -33.506 -11.108 10.743 1.00 86.69 210 ALA A O 1
ATOM 1696 N N . THR A 1 211 ? -34.717 -10.760 8.886 1.00 84.06 211 THR A N 1
ATOM 1697 C CA . THR A 1 211 ? -35.518 -11.985 8.999 1.00 84.06 211 THR A CA 1
ATOM 1698 C C . THR A 1 211 ? -34.667 -13.229 8.765 1.00 84.06 211 THR A C 1
ATOM 1700 O O . THR A 1 211 ? -34.874 -14.240 9.428 1.00 84.06 211 THR A O 1
ATOM 1703 N N . LEU A 1 212 ? -33.698 -13.153 7.849 1.00 84.75 212 LEU A N 1
ATOM 1704 C CA . LEU A 1 212 ? -32.782 -14.258 7.568 1.00 84.75 212 LEU A CA 1
ATOM 1705 C C . LEU A 1 212 ? -31.822 -14.517 8.731 1.00 84.75 212 LEU A C 1
ATOM 1707 O O . LEU A 1 212 ? -31.667 -15.668 9.118 1.00 84.75 212 LEU A O 1
ATOM 1711 N N . ARG A 1 213 ? -31.253 -13.462 9.332 1.00 85.62 213 ARG A N 1
ATOM 1712 C CA . ARG A 1 213 ? -30.363 -13.581 10.501 1.00 85.62 213 ARG A CA 1
ATOM 1713 C C . ARG A 1 213 ? -31.050 -14.260 11.677 1.00 85.62 213 ARG A C 1
ATOM 1715 O O . ARG A 1 213 ? -30.527 -15.233 12.187 1.00 85.62 213 ARG A O 1
ATOM 1722 N N . LYS A 1 214 ? -32.267 -13.825 12.020 1.00 81.94 214 LYS A N 1
ATOM 1723 C CA . LYS A 1 214 ? -33.070 -14.445 13.091 1.00 81.94 214 LYS A CA 1
ATOM 1724 C C . LYS A 1 214 ? -33.394 -15.919 12.854 1.00 81.94 214 LYS A C 1
ATOM 1726 O O . LYS A 1 214 ? -33.705 -16.632 13.793 1.00 81.94 214 LYS A O 1
ATOM 1731 N N . ARG A 1 215 ? -33.418 -16.359 11.594 1.00 77.12 215 ARG A N 1
ATOM 1732 C CA . ARG A 1 215 ? -33.694 -17.754 11.233 1.00 77.12 215 ARG A CA 1
ATOM 1733 C C . ARG A 1 215 ? -32.442 -18.639 11.334 1.00 77.12 215 ARG A C 1
ATOM 1735 O O . ARG A 1 215 ? -32.569 -19.851 11.204 1.00 77.12 215 ARG A O 1
ATOM 1742 N N . TRP A 1 216 ? -31.267 -18.031 11.470 1.00 73.19 216 TRP A N 1
ATOM 1743 C CA . TRP A 1 216 ? -29.953 -18.678 11.466 1.00 73.19 216 TRP A CA 1
ATOM 1744 C C . TRP A 1 216 ? -29.186 -18.485 12.791 1.00 73.19 216 TRP A C 1
ATOM 1746 O O . TRP A 1 216 ? -28.033 -18.901 12.868 1.00 73.19 216 TRP A O 1
ATOM 1756 N N . GLU A 1 217 ? -29.803 -17.851 13.795 1.00 61.59 217 GLU A N 1
ATOM 1757 C CA . GLU A 1 217 ? -29.415 -17.985 15.212 1.00 61.59 217 GLU A CA 1
ATOM 1758 C C . GLU A 1 217 ? -29.857 -19.356 15.740 1.00 61.59 217 GLU A C 1
ATOM 1760 O O . GLU A 1 217 ? -29.069 -19.966 16.494 1.00 61.59 217 GLU A O 1
#

Solvent-accessible surface area (backbone atoms only — not comparable to full-atom values): 13275 Å² total; per-residue (Å²): 120,48,76,46,51,57,87,78,57,74,77,58,69,89,87,60,79,40,50,30,34,37,34,40,53,79,36,55,60,83,94,41,77,61,70,59,53,41,49,52,53,30,50,57,54,34,39,73,75,66,67,51,57,41,33,38,36,22,44,38,77,45,80,40,54,91,80,84,42,85,42,45,26,36,35,45,29,38,37,64,67,66,66,58,57,52,43,33,53,48,54,47,61,72,40,84,70,37,50,68,44,84,38,82,61,68,94,81,69,72,77,41,68,56,37,36,30,50,90,74,38,66,33,29,62,74,54,99,51,38,29,34,28,77,73,72,93,66,96,64,95,70,8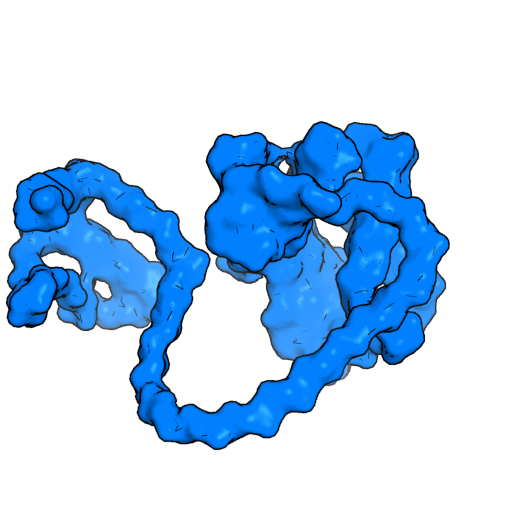3,79,77,78,82,80,81,85,77,91,76,94,75,81,90,70,88,72,78,74,76,94,70,90,77,82,75,58,53,83,40,32,47,40,61,51,36,56,47,50,25,66,74,72,72,47,63,90,84,72,64,80,60,58,48,99,85,68,47,72,60,60,47,84,42,36,44,48,63,52,51,71,74,72,112

pLDDT: mean 78.58, std 19.0, range [28.86, 95.56]

Sequence (217 aa):
MLEIEITELNFPSNHTNIQAIEVNLDSIPEQYDGYDYFIRKALLNSIESDNIDNVSIYVWGSPSNSFMTFNYSIFIGLKGNSKLLDNILYEFNRVKEINTRRCGTANSSFDYLQYHIQEKKIWQPLDKITWYCKEGVSDNKETVDWDDDDETQNQTRTNQELPSRFRIARSDASVGTIRSTIESVFGLPEGSVALCDPSGRPLRADAKIATLRKRWE

Nearest PDB structures (foldseek):
  2dcl-assembly1_B-2  TM=4.247E-01  e=6.385E-03  Pyrococcus horikoshii
  7o4x-assembly1_A  TM=4.078E-01  e=2.489E-02  Lentilactobacillus hilgardii ATCC 27305
  7w6e-assembly1_A  TM=4.012E-01  e=4.240E-02  Cannabis sativa
  6yc7-assembly1_D  TM=3.693E-01  e=6.805E-02  Corynebacterium glutamicum
  1q53-assembly1_B  TM=3.685E-01  e=3.567E-01  Arabidopsis thaliana

Mean predicted aligned error: 16.08 Å

Foldseek 3Di:
DDKDWPVPDDAFDLPFFWWKKKKFQVLDDPVDPTLVRLLVVLLLVCCVPVVDARKWWFKDWDFDCPVVDTTIMIMIIIDGDCVSVVSSVVSQVVDVSMDMDTDGGDSPGRLGTAWTGHPSFTWGDPDPTMIDTDPDPDPDPDDPPPPPPDDDDDDDDPPPPPDSDDDDDDQADFQLNVQVVVCVVVVHDPPPDFDADPVRHGDDRRDGNNNVVVVVD

Radius of gyration: 21.7 Å; Cα contacts (8 Å, |Δi|>4): 308; chains: 1; bounding box: 60×49×42 Å